Protein AF-A0A0R0F9U0-F1 (afdb_monomer_lite)

Secondary structure (DSSP, 8-state):
-PPPPPPPPP-PPP-PPPP----------------------------------PPPPP---HHHHHHHHHHTT-S-PPPPPPTT--HHHHHHHS-GGGGS--HHHHHHHHHHHHHHHHHHHHHHHH--TTTHHHHHHHHHHHHHHHHHHHHHHHTT-S-S-HHHHHHHHHHHHTTTT--HHHHHHHHHHHHHTTT-TTTSTTTT---S-S---HHHHHHHHHHHHHHGGGSS---

Sequence (235 aa):
MVQNPVLPRHIAAQYSPGIFSLNSNGLIQKGFRRQRNFVTRNKVTVIRAVAIPVQPAPVESAEYRKQLAEDYGFRQIGESLPDDVTLKDVINSLPKEVFEIDDVKAWKSVLISVTSCALGIFLISKAPWYLLPLVWAWTGTAITGFFVIGHDCAHKSFSSNKLVEDIVGTLAFMPLIYPYEPWRFKHDRHHAKTNMLKTTCIMHCTRHNGNIHVMDKILLFLYHGLFTRSKQTYT

pLDDT: mean 70.03, std 22.24, range [31.33, 95.88]

InterPro domains:
  IPR005804 Fatty acid desaturase domain [PF00487] (129-195)
  IPR012171 Fatty acid desaturase [PTHR32100] (80-207)

Structure (mmCIF, N/CA/C/O backbone):
data_AF-A0A0R0F9U0-F1
#
_entry.id   AF-A0A0R0F9U0-F1
#
loop_
_atom_site.group_PDB
_atom_site.id
_atom_site.type_symbol
_atom_site.label_atom_id
_atom_site.label_alt_id
_atom_site.label_comp_id
_atom_site.label_asym_id
_atom_site.label_entity_id
_atom_site.label_seq_id
_atom_site.pdbx_PDB_ins_code
_atom_site.Cartn_x
_atom_site.Cartn_y
_atom_site.Cartn_z
_atom_site.occupancy
_atom_site.B_iso_or_equiv
_atom_site.auth_seq_id
_atom_site.auth_comp_id
_atom_site.auth_asym_id
_atom_site.auth_atom_id
_atom_site.pdbx_PDB_model_num
ATOM 1 N N . MET A 1 1 ? 28.524 8.581 -43.913 1.00 40.25 1 MET A N 1
ATOM 2 C CA . MET A 1 1 ? 29.382 8.483 -42.713 1.00 40.25 1 MET A CA 1
ATOM 3 C C . MET A 1 1 ? 28.676 7.574 -41.726 1.00 40.25 1 MET A C 1
ATOM 5 O O . MET A 1 1 ? 27.609 7.929 -41.253 1.00 40.25 1 MET A O 1
ATOM 9 N N . VAL A 1 2 ? 29.210 6.370 -41.532 1.00 37.47 2 VAL A N 1
ATOM 10 C CA . VAL A 1 2 ? 28.652 5.307 -40.683 1.00 37.47 2 VAL A CA 1
ATOM 11 C C . VAL A 1 2 ? 29.460 5.300 -39.384 1.00 37.47 2 VAL A C 1
ATOM 13 O O . VAL A 1 2 ? 30.680 5.164 -39.441 1.00 37.47 2 VAL A O 1
ATOM 16 N N . GLN A 1 3 ? 28.813 5.496 -38.234 1.00 42.00 3 GLN A N 1
ATOM 17 C CA . GLN A 1 3 ? 29.437 5.363 -36.913 1.00 42.00 3 GLN A CA 1
ATOM 18 C C . GLN A 1 3 ? 29.043 4.012 -36.301 1.00 42.00 3 GLN A C 1
ATOM 20 O O . GLN A 1 3 ? 27.870 3.765 -36.041 1.00 42.00 3 GLN A O 1
ATOM 25 N N . ASN A 1 4 ? 30.037 3.150 -36.073 1.00 41.34 4 ASN A N 1
ATOM 26 C CA . ASN A 1 4 ? 29.903 1.910 -35.304 1.00 41.34 4 ASN A CA 1
ATOM 27 C C . ASN A 1 4 ? 30.017 2.205 -33.792 1.00 41.34 4 ASN A C 1
ATOM 29 O O . ASN A 1 4 ? 30.845 3.039 -33.413 1.00 41.34 4 ASN A O 1
ATOM 33 N N . PRO A 1 5 ? 29.257 1.525 -32.913 1.00 41.72 5 PRO A N 1
ATOM 34 C CA . PRO A 1 5 ? 29.321 1.753 -31.473 1.00 41.72 5 PRO A CA 1
ATOM 35 C C . PRO A 1 5 ? 30.496 1.026 -30.795 1.00 41.72 5 PRO A C 1
ATOM 37 O O . PRO A 1 5 ? 30.898 -0.074 -31.172 1.00 41.72 5 PRO A O 1
ATOM 40 N N . VAL A 1 6 ? 31.026 1.680 -29.759 1.00 48.22 6 VAL A N 1
ATOM 41 C CA . VAL A 1 6 ? 32.170 1.286 -28.924 1.00 48.22 6 VAL A CA 1
ATOM 42 C C . VAL A 1 6 ? 31.746 0.285 -27.836 1.00 48.22 6 VAL A C 1
ATOM 44 O O . VAL A 1 6 ? 30.756 0.485 -27.138 1.00 48.22 6 VAL A O 1
ATOM 47 N N . LEU A 1 7 ? 32.535 -0.780 -27.676 1.00 36.06 7 LEU A N 1
ATOM 48 C CA . LEU A 1 7 ? 32.414 -1.846 -26.672 1.00 36.06 7 LEU A CA 1
ATOM 49 C C . LEU A 1 7 ? 32.749 -1.342 -25.242 1.00 36.06 7 LEU A C 1
ATOM 51 O O . LEU A 1 7 ? 33.812 -0.737 -25.074 1.00 36.06 7 LEU A O 1
ATOM 55 N N . PRO A 1 8 ? 31.964 -1.635 -24.183 1.00 40.94 8 PRO A N 1
ATOM 56 C CA . PRO A 1 8 ? 32.369 -1.336 -22.808 1.00 40.94 8 PRO A CA 1
ATOM 57 C C . PRO A 1 8 ? 33.152 -2.491 -22.161 1.00 40.94 8 PRO A C 1
ATOM 59 O O . PRO A 1 8 ? 32.770 -3.659 -22.231 1.00 40.94 8 PRO A O 1
ATOM 62 N N . ARG A 1 9 ? 34.249 -2.129 -21.486 1.00 35.06 9 ARG A N 1
ATOM 63 C CA . ARG A 1 9 ? 35.113 -2.992 -20.665 1.00 35.06 9 ARG A CA 1
ATOM 64 C C . ARG A 1 9 ? 34.381 -3.541 -19.431 1.00 35.06 9 ARG A C 1
ATOM 66 O O . ARG A 1 9 ? 33.693 -2.810 -18.727 1.00 35.06 9 ARG A O 1
ATOM 73 N N . HIS A 1 10 ? 34.627 -4.816 -19.139 1.00 34.19 10 HIS A N 1
ATOM 74 C CA . HIS A 1 10 ? 34.210 -5.533 -17.932 1.00 34.19 10 HIS A CA 1
ATOM 75 C C . HIS A 1 10 ? 34.876 -4.939 -16.671 1.00 34.19 10 HIS A C 1
ATOM 77 O O . HIS A 1 10 ? 36.103 -4.894 -16.591 1.00 34.19 10 HIS A O 1
ATOM 83 N N . ILE A 1 11 ? 34.085 -4.547 -15.667 1.00 39.00 11 ILE A N 1
ATOM 84 C CA . ILE A 1 11 ? 34.544 -4.285 -14.292 1.00 39.00 11 ILE A CA 1
ATOM 85 C C . ILE A 1 11 ? 33.900 -5.343 -13.393 1.00 39.00 11 ILE A C 1
ATOM 87 O O . ILE A 1 11 ? 32.679 -5.468 -13.340 1.00 39.00 11 ILE A O 1
ATOM 91 N N . ALA A 1 12 ? 34.731 -6.141 -12.723 1.00 32.97 12 ALA A N 1
ATOM 92 C CA . ALA A 1 12 ? 34.301 -7.163 -11.779 1.00 32.97 12 ALA A CA 1
ATOM 93 C C . ALA A 1 12 ? 33.910 -6.521 -10.438 1.00 32.97 12 ALA A C 1
ATOM 95 O O . ALA A 1 12 ? 34.736 -5.875 -9.798 1.00 32.97 12 ALA A O 1
ATOM 96 N N . ALA A 1 13 ? 32.672 -6.740 -9.994 1.00 38.19 13 ALA A N 1
ATOM 97 C CA . ALA A 1 13 ? 32.251 -6.485 -8.621 1.00 38.19 13 ALA A CA 1
ATOM 98 C C . ALA A 1 13 ? 32.238 -7.814 -7.851 1.00 38.19 13 ALA A C 1
ATOM 100 O O . ALA A 1 13 ? 31.522 -8.751 -8.206 1.00 38.19 13 ALA A O 1
ATOM 101 N N . GLN A 1 14 ? 33.063 -7.896 -6.809 1.00 31.33 14 GLN A N 1
ATOM 102 C CA . GLN A 1 14 ? 33.077 -8.988 -5.841 1.00 31.33 14 GLN A CA 1
ATOM 103 C C . GLN A 1 14 ? 31.777 -8.965 -5.021 1.00 31.33 14 GLN A C 1
ATOM 105 O O . GLN A 1 14 ? 31.466 -7.957 -4.392 1.00 31.33 14 GLN A O 1
ATOM 110 N N . TYR A 1 15 ? 31.043 -10.079 -4.979 1.00 35.69 15 TYR A N 1
ATOM 111 C CA . TYR A 1 15 ? 29.991 -10.310 -3.986 1.00 35.69 15 TYR A CA 1
ATOM 112 C C . TYR A 1 15 ? 30.089 -11.748 -3.465 1.00 35.69 15 TYR A C 1
ATOM 114 O O . TYR A 1 15 ? 30.068 -12.709 -4.232 1.00 35.69 15 TYR A O 1
ATOM 122 N N . SER A 1 16 ? 30.251 -11.872 -2.150 1.00 32.69 16 SER A N 1
ATOM 123 C CA . SER A 1 16 ? 30.405 -13.126 -1.407 1.00 32.69 16 SER A CA 1
ATOM 124 C C . SER A 1 16 ? 29.023 -13.690 -1.038 1.00 32.69 16 SER A C 1
ATOM 126 O O . SER A 1 16 ? 28.260 -12.968 -0.393 1.00 32.69 16 SER A O 1
ATOM 128 N N . PRO A 1 17 ? 28.647 -14.931 -1.408 1.00 43.47 17 PRO A N 1
ATOM 129 C CA . PRO A 1 17 ? 27.394 -15.529 -0.960 1.00 43.47 17 PRO A CA 1
ATOM 130 C C . PRO A 1 17 ? 27.613 -16.400 0.287 1.00 43.47 17 PRO A C 1
ATOM 132 O O . PRO A 1 17 ? 28.428 -17.322 0.297 1.00 43.47 17 PRO A O 1
ATOM 135 N N . GLY A 1 18 ? 26.858 -16.098 1.347 1.00 40.44 18 GLY A N 1
ATOM 136 C CA . GLY A 1 18 ? 26.820 -16.858 2.596 1.00 40.44 18 GLY A CA 1
ATOM 137 C C . GLY A 1 18 ? 26.295 -18.288 2.418 1.00 40.44 18 GLY A C 1
ATOM 138 O O . GLY A 1 18 ? 25.394 -18.557 1.626 1.00 40.44 18 GLY A O 1
ATOM 139 N N . ILE A 1 19 ? 26.883 -19.208 3.180 1.00 38.91 19 ILE A N 1
ATOM 140 C CA . ILE A 1 19 ? 26.623 -20.650 3.159 1.00 38.91 19 ILE A CA 1
ATOM 141 C C . ILE A 1 19 ? 25.413 -20.971 4.052 1.00 38.91 19 ILE A C 1
ATOM 143 O O . ILE A 1 19 ? 25.435 -20.669 5.243 1.00 38.91 19 ILE A O 1
ATOM 147 N N . PHE A 1 20 ? 24.395 -21.643 3.506 1.00 36.81 20 PHE A N 1
ATOM 148 C CA . PHE A 1 20 ? 23.337 -22.319 4.270 1.00 36.81 20 PHE A CA 1
ATOM 149 C C . PHE A 1 20 ? 23.353 -23.814 3.917 1.00 36.81 20 PHE A C 1
ATOM 151 O O . PHE A 1 20 ? 23.220 -24.176 2.750 1.00 36.81 20 PHE A O 1
ATOM 158 N N . SER A 1 21 ? 23.521 -24.686 4.915 1.00 38.06 21 SER A N 1
ATOM 159 C CA . SER A 1 21 ? 23.462 -26.148 4.766 1.00 38.06 21 SER A CA 1
ATOM 160 C C . SER A 1 21 ? 22.223 -26.693 5.473 1.00 38.06 21 SER A C 1
ATOM 162 O O . SER A 1 21 ? 22.051 -26.438 6.666 1.00 38.06 21 SER A O 1
ATOM 164 N N . LEU A 1 22 ? 21.393 -27.471 4.776 1.00 35.91 22 LEU A N 1
ATOM 165 C CA . LEU A 1 22 ? 20.229 -28.148 5.353 1.00 35.91 22 LEU A CA 1
ATOM 166 C C . LEU A 1 22 ? 20.399 -29.661 5.161 1.00 35.91 22 LEU A C 1
ATOM 168 O O . LEU A 1 22 ? 20.478 -30.146 4.035 1.00 35.91 22 LEU A O 1
ATOM 172 N N . ASN A 1 23 ? 20.539 -30.383 6.275 1.00 38.06 23 ASN A N 1
ATOM 173 C CA . ASN A 1 23 ? 20.719 -31.832 6.314 1.00 38.06 23 ASN A CA 1
ATOM 174 C C . ASN A 1 23 ? 19.355 -32.527 6.170 1.00 38.06 23 ASN A C 1
ATOM 176 O O . ASN A 1 23 ? 18.440 -32.282 6.956 1.00 38.06 23 ASN A O 1
ATOM 180 N N . SER A 1 24 ? 19.236 -33.388 5.161 1.00 37.09 24 SER A N 1
ATOM 181 C CA . SER A 1 24 ? 18.088 -34.257 4.926 1.00 37.09 24 SER A CA 1
ATOM 182 C C . SER A 1 24 ? 18.215 -35.488 5.812 1.00 37.09 24 SER A C 1
ATOM 184 O O . SER A 1 24 ? 18.794 -36.475 5.384 1.00 37.09 24 SER A O 1
ATOM 186 N N . ASN A 1 25 ? 17.694 -35.418 7.034 1.00 38.69 25 ASN A N 1
ATOM 187 C CA . ASN A 1 25 ? 17.223 -36.578 7.789 1.00 38.69 25 ASN A CA 1
ATOM 188 C C . ASN A 1 25 ? 16.238 -36.068 8.838 1.00 38.69 25 ASN A C 1
ATOM 190 O O . ASN A 1 25 ? 16.618 -35.484 9.853 1.00 38.69 25 ASN A O 1
ATOM 194 N N . GLY A 1 26 ? 14.951 -36.225 8.534 1.00 34.81 26 GLY A N 1
ATOM 195 C CA . GLY A 1 26 ? 13.874 -35.904 9.452 1.00 34.81 26 GLY A CA 1
ATOM 196 C C . GLY A 1 26 ? 13.956 -36.796 10.680 1.00 34.81 26 GLY A C 1
ATOM 197 O O . GLY A 1 26 ? 13.837 -38.005 10.555 1.00 34.81 26 GLY A O 1
ATOM 198 N N . LEU A 1 27 ? 14.158 -36.184 11.843 1.00 34.94 27 LEU A N 1
ATOM 199 C CA . LEU A 1 27 ? 13.656 -36.632 13.138 1.00 34.94 27 LEU A CA 1
ATOM 200 C C . LEU A 1 27 ? 13.836 -35.471 14.123 1.00 34.94 27 LEU A C 1
ATOM 202 O O . LEU A 1 27 ? 14.943 -35.022 14.411 1.00 34.94 27 LEU A O 1
ATOM 206 N N . ILE A 1 28 ? 12.710 -34.950 14.603 1.00 33.00 28 ILE A N 1
ATOM 207 C CA . ILE A 1 28 ? 12.653 -33.964 15.679 1.00 33.00 28 ILE A CA 1
ATOM 208 C C . ILE A 1 28 ? 13.111 -34.669 16.958 1.00 33.00 28 ILE A C 1
ATOM 210 O O . ILE A 1 28 ? 12.410 -35.549 17.453 1.00 33.00 28 ILE A O 1
ATOM 214 N N . GLN A 1 29 ? 14.248 -34.260 17.526 1.00 37.19 29 GLN A N 1
ATOM 215 C CA . GLN A 1 29 ? 14.577 -34.592 18.910 1.00 37.19 29 GLN A CA 1
ATOM 216 C C . GLN A 1 29 ? 14.974 -33.338 19.697 1.00 37.19 29 GLN A C 1
ATOM 218 O O . GLN A 1 29 ? 15.892 -32.591 19.368 1.00 37.19 29 GLN A O 1
ATOM 223 N N . LYS A 1 30 ? 14.174 -33.111 20.734 1.00 33.47 30 LYS A N 1
ATOM 224 C CA . LYS A 1 30 ? 14.170 -32.026 21.711 1.00 33.47 30 LYS A CA 1
ATOM 225 C C . LYS A 1 30 ? 15.324 -32.250 22.698 1.00 33.47 30 LYS A C 1
ATOM 227 O O . LYS A 1 30 ? 15.333 -33.273 23.371 1.00 33.47 30 LYS A O 1
ATOM 232 N N . GLY A 1 31 ? 16.274 -31.320 22.821 1.00 36.28 31 GLY A N 1
ATOM 233 C CA . GLY A 1 31 ? 17.327 -31.449 23.837 1.00 36.28 31 GLY A CA 1
ATOM 234 C C . GLY A 1 31 ? 18.468 -30.442 23.723 1.00 36.28 31 GLY A C 1
ATOM 235 O O . GLY A 1 31 ? 19.420 -30.637 22.979 1.00 36.28 31 GLY A O 1
ATOM 236 N N . PHE A 1 32 ? 18.383 -29.370 24.506 1.00 33.53 32 PHE A N 1
ATOM 237 C CA . PHE A 1 32 ? 19.456 -28.407 24.753 1.00 33.53 32 PHE A CA 1
ATOM 238 C C . PHE A 1 32 ? 20.652 -29.092 25.444 1.00 33.53 32 PHE A C 1
ATOM 240 O O . PHE A 1 32 ? 20.521 -29.513 26.591 1.00 33.53 32 PHE A O 1
ATOM 247 N N . ARG A 1 33 ? 21.837 -29.127 24.818 1.00 37.19 33 ARG A N 1
ATOM 248 C CA . ARG A 1 33 ? 23.126 -29.003 25.533 1.00 37.19 33 ARG A CA 1
ATOM 249 C C . ARG A 1 33 ? 24.285 -28.722 24.575 1.00 37.19 33 ARG A C 1
ATOM 251 O O . ARG A 1 33 ? 24.585 -29.497 23.676 1.00 37.19 33 ARG A O 1
ATOM 258 N N . ARG A 1 34 ? 24.952 -27.591 24.817 1.00 32.03 34 ARG A N 1
ATOM 259 C CA . ARG A 1 34 ? 26.238 -27.191 24.230 1.00 32.03 34 ARG A CA 1
ATOM 260 C C . ARG A 1 34 ? 27.294 -28.271 24.486 1.00 32.03 34 ARG A C 1
ATOM 262 O O . ARG A 1 34 ? 27.695 -28.458 25.630 1.00 32.03 34 ARG A O 1
ATOM 269 N N . GLN A 1 35 ? 27.836 -28.859 23.426 1.00 41.09 35 GLN A N 1
ATOM 270 C CA . GLN A 1 35 ? 29.192 -29.402 23.430 1.00 41.09 35 GLN A CA 1
ATOM 271 C C . GLN A 1 35 ? 29.910 -28.955 22.156 1.00 41.09 35 GLN A C 1
ATOM 273 O O . GLN A 1 35 ? 29.489 -29.250 21.042 1.00 41.09 35 GLN A O 1
ATOM 278 N N . ARG A 1 36 ? 30.989 -28.189 22.351 1.00 35.03 36 ARG A N 1
ATOM 279 C CA . ARG A 1 36 ? 32.012 -27.929 21.337 1.00 35.03 36 ARG A CA 1
ATOM 280 C C . ARG A 1 36 ? 32.678 -29.263 21.031 1.00 35.03 36 ARG A C 1
ATOM 282 O O . ARG A 1 36 ? 33.315 -29.791 21.930 1.00 35.03 36 ARG A O 1
ATOM 289 N N . ASN A 1 37 ? 32.564 -29.765 19.809 1.00 38.69 37 ASN A N 1
ATOM 290 C CA . ASN A 1 37 ? 33.441 -30.813 19.303 1.00 38.69 37 ASN A CA 1
ATOM 291 C C . ASN A 1 37 ? 33.707 -30.587 17.813 1.00 38.69 37 ASN A C 1
ATOM 293 O O . ASN A 1 37 ? 32.842 -30.140 17.062 1.00 38.69 37 ASN A O 1
ATOM 297 N N . PHE A 1 38 ? 34.961 -30.832 17.456 1.00 38.69 38 PHE A N 1
ATOM 298 C CA . PHE A 1 38 ? 35.599 -30.633 16.164 1.00 38.69 38 PHE A CA 1
ATOM 299 C C . PHE A 1 38 ? 34.761 -31.168 14.994 1.00 38.69 38 PHE A C 1
ATOM 301 O O . PHE A 1 38 ? 34.394 -32.339 14.969 1.00 38.69 38 PHE A O 1
ATOM 308 N N . VAL A 1 39 ? 34.504 -30.317 13.996 1.00 42.38 39 VAL A N 1
ATOM 309 C CA . VAL A 1 39 ? 33.888 -30.732 12.731 1.00 42.38 39 VAL A CA 1
ATOM 310 C C . VAL A 1 39 ? 34.984 -31.276 11.823 1.00 42.38 39 VAL A C 1
ATOM 312 O O . VAL A 1 39 ? 35.818 -30.535 11.301 1.00 42.38 39 VAL A O 1
ATOM 315 N N . THR A 1 40 ? 34.978 -32.591 11.639 1.00 49.06 40 THR A N 1
ATOM 316 C CA . THR A 1 40 ? 35.697 -33.268 10.565 1.00 49.06 40 THR A CA 1
ATOM 317 C C . THR A 1 40 ? 35.183 -32.775 9.210 1.00 49.06 40 THR A C 1
ATOM 319 O O . THR A 1 40 ? 33.984 -32.641 8.963 1.00 49.06 40 THR A O 1
ATOM 322 N N . ARG A 1 41 ? 36.129 -32.447 8.328 1.00 45.28 41 ARG A N 1
ATOM 323 C CA . ARG A 1 41 ? 35.920 -31.858 7.002 1.00 45.28 41 ARG A CA 1
ATOM 324 C C . ARG A 1 41 ? 35.280 -32.891 6.065 1.00 45.28 41 ARG A C 1
ATOM 326 O O . ARG A 1 41 ? 35.982 -33.579 5.329 1.00 45.28 41 ARG A O 1
ATOM 333 N N . ASN A 1 42 ? 33.956 -33.023 6.104 1.00 49.66 42 ASN A N 1
ATOM 334 C CA . ASN A 1 42 ? 33.227 -33.855 5.147 1.00 49.66 42 ASN A CA 1
ATOM 335 C C . ASN A 1 42 ? 33.348 -33.262 3.735 1.00 49.66 42 ASN A C 1
ATOM 337 O O . ASN A 1 42 ? 33.182 -32.058 3.532 1.00 49.66 42 ASN A O 1
ATOM 341 N N . LYS A 1 43 ? 33.674 -34.124 2.765 1.00 48.31 43 LYS A N 1
ATOM 342 C CA . LYS A 1 43 ? 33.787 -33.795 1.338 1.00 48.31 43 LYS A CA 1
ATOM 343 C C . LYS A 1 43 ? 32.495 -33.124 0.858 1.00 48.31 43 LYS A C 1
ATOM 345 O O . LYS A 1 43 ? 31.441 -33.750 0.841 1.00 48.31 43 LYS A O 1
ATOM 350 N N . VAL A 1 44 ? 32.590 -31.859 0.454 1.00 51.97 44 VAL A N 1
ATOM 351 C CA . VAL A 1 44 ? 31.500 -31.141 -0.214 1.00 51.97 44 VAL A CA 1
ATOM 352 C C . VAL A 1 44 ? 31.482 -31.581 -1.674 1.00 51.97 44 VAL A C 1
ATOM 354 O O . VAL A 1 44 ? 32.379 -31.237 -2.442 1.00 51.97 44 VAL A O 1
ATOM 357 N N . THR A 1 45 ? 30.470 -32.355 -2.060 1.00 58.97 45 THR A N 1
ATOM 358 C CA . THR A 1 45 ? 30.185 -32.639 -3.469 1.00 58.97 45 THR A CA 1
ATOM 359 C C . THR A 1 45 ? 29.576 -31.387 -4.094 1.00 58.97 45 THR A C 1
ATOM 361 O O . THR A 1 45 ? 28.455 -31.000 -3.769 1.00 58.97 45 THR A O 1
ATOM 364 N N . VAL A 1 46 ? 30.321 -30.729 -4.980 1.00 59.12 46 VAL A N 1
ATOM 365 C CA . VAL A 1 46 ? 29.823 -29.598 -5.771 1.00 59.12 46 VAL A CA 1
ATOM 366 C C . VAL A 1 46 ? 28.890 -30.147 -6.849 1.00 59.12 46 VAL A C 1
ATOM 368 O O . VAL A 1 46 ? 29.347 -30.699 -7.848 1.00 59.12 46 VAL A O 1
ATOM 371 N N . ILE A 1 47 ? 27.577 -29.997 -6.664 1.00 57.00 47 ILE A N 1
ATOM 372 C CA . ILE A 1 47 ? 26.616 -30.202 -7.751 1.00 57.00 47 ILE A CA 1
ATOM 373 C C . ILE A 1 47 ? 26.750 -28.993 -8.679 1.00 57.00 47 ILE A C 1
ATOM 375 O O . ILE A 1 47 ? 26.286 -27.898 -8.363 1.00 57.00 47 ILE A O 1
ATOM 379 N N . ARG A 1 48 ? 27.424 -29.173 -9.821 1.00 54.97 48 ARG A N 1
ATOM 380 C CA . ARG A 1 48 ? 27.383 -28.193 -10.913 1.00 54.97 48 ARG A CA 1
ATOM 381 C C . ARG A 1 48 ? 25.930 -28.064 -11.362 1.00 54.97 48 ARG A C 1
ATOM 383 O O . ARG A 1 48 ? 25.368 -29.014 -11.899 1.00 54.97 48 ARG A O 1
ATOM 390 N N . ALA A 1 49 ? 25.333 -26.892 -11.159 1.00 61.94 49 ALA A N 1
ATOM 391 C CA . ALA A 1 49 ? 24.094 -26.537 -11.829 1.00 61.94 49 ALA A CA 1
ATOM 392 C C . ALA A 1 49 ? 24.372 -26.520 -13.339 1.00 61.94 49 ALA A C 1
ATOM 394 O O . ALA A 1 49 ? 25.036 -25.621 -13.852 1.00 61.94 49 ALA A O 1
ATOM 395 N N . VAL A 1 50 ? 23.928 -27.559 -14.042 1.00 54.22 50 VAL A N 1
ATOM 396 C CA . VAL A 1 50 ? 23.912 -27.571 -15.503 1.00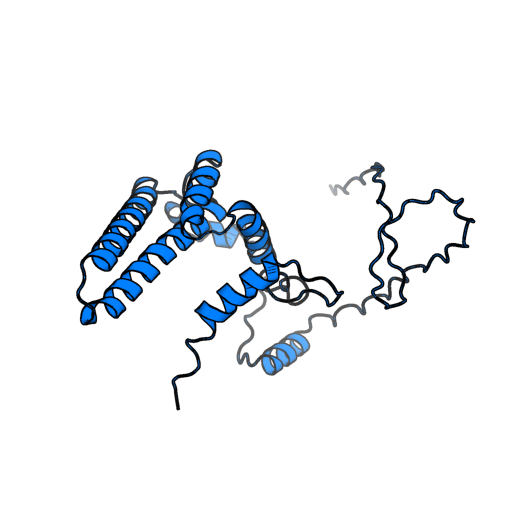 54.22 50 VAL A CA 1
ATOM 397 C C . VAL A 1 50 ? 22.753 -26.674 -15.917 1.00 54.22 50 VAL A C 1
ATOM 399 O O . VAL A 1 50 ? 21.594 -26.986 -15.646 1.00 54.22 50 VAL A O 1
ATOM 402 N N . ALA A 1 51 ? 23.065 -25.535 -16.534 1.00 63.50 51 ALA A N 1
ATOM 403 C CA . ALA A 1 51 ? 22.067 -24.754 -17.244 1.00 63.50 51 ALA A CA 1
ATOM 404 C C . ALA A 1 51 ? 21.574 -25.615 -18.413 1.00 63.50 51 ALA A C 1
ATOM 406 O O . ALA A 1 51 ? 22.263 -25.756 -19.420 1.00 63.50 51 ALA A O 1
ATOM 407 N N . ILE A 1 52 ? 20.415 -26.254 -18.247 1.00 61.09 52 ILE A N 1
ATOM 408 C CA . ILE A 1 52 ? 19.721 -26.887 -19.364 1.00 61.09 52 ILE A CA 1
ATOM 409 C C . ILE A 1 52 ? 19.396 -25.744 -20.330 1.00 61.09 52 ILE A C 1
ATOM 411 O O . ILE A 1 52 ? 18.748 -24.785 -19.891 1.00 61.09 52 ILE A O 1
ATOM 415 N N . PRO A 1 53 ? 19.856 -25.783 -21.594 1.00 58.56 53 PRO A N 1
ATOM 416 C CA . PRO A 1 53 ? 19.460 -24.782 -22.567 1.00 58.56 53 PRO A CA 1
ATOM 417 C C . PRO A 1 53 ? 17.933 -24.777 -22.615 1.00 58.56 53 PRO A C 1
ATOM 419 O O . PRO A 1 53 ? 17.299 -25.781 -22.938 1.00 58.56 53 PRO A O 1
ATOM 422 N N . VAL A 1 54 ? 17.337 -23.658 -22.200 1.00 55.53 54 VAL A N 1
ATOM 423 C CA . VAL A 1 54 ? 15.911 -23.414 -22.393 1.00 55.53 54 VAL A CA 1
ATOM 424 C C . VAL A 1 54 ? 15.706 -23.504 -23.893 1.00 55.53 54 VAL A C 1
ATOM 426 O O . VAL A 1 54 ? 16.330 -22.735 -24.625 1.00 55.53 54 VAL A O 1
ATOM 429 N N . GLN A 1 55 ? 14.899 -24.472 -24.342 1.00 47.44 55 GLN A N 1
ATOM 430 C CA . GLN A 1 55 ? 14.502 -24.535 -25.744 1.00 47.44 55 GLN A CA 1
ATOM 431 C C . GLN A 1 55 ? 14.072 -23.122 -26.147 1.00 47.44 55 GLN A C 1
ATOM 433 O O . GLN A 1 55 ? 13.286 -22.522 -25.395 1.00 47.44 55 GLN A O 1
ATOM 438 N N . PRO A 1 56 ? 14.628 -22.553 -27.236 1.00 52.94 56 PRO A N 1
ATOM 439 C CA . PRO A 1 56 ? 14.187 -21.249 -27.699 1.00 52.94 56 PRO A CA 1
ATOM 440 C C . PRO A 1 56 ? 12.667 -21.319 -27.766 1.00 52.94 56 PRO A C 1
ATOM 442 O O . PRO A 1 56 ? 12.122 -22.303 -28.273 1.00 52.94 56 PRO A O 1
ATOM 445 N N . ALA A 1 57 ? 11.992 -20.353 -27.130 1.00 56.25 57 ALA A N 1
ATOM 446 C CA . ALA A 1 57 ? 10.541 -20.281 -27.220 1.00 56.25 57 ALA A CA 1
ATOM 447 C C . ALA A 1 57 ? 10.193 -20.433 -28.705 1.00 56.25 57 ALA A C 1
ATOM 449 O O . ALA A 1 57 ? 10.909 -19.820 -29.508 1.00 56.25 57 ALA A O 1
ATOM 450 N N . PRO A 1 58 ? 9.220 -21.294 -29.072 1.00 54.56 58 PRO A N 1
ATOM 451 C CA . PRO A 1 58 ? 8.848 -21.452 -30.470 1.00 54.56 58 PRO A CA 1
ATOM 452 C C . PRO A 1 58 ? 8.700 -20.042 -31.018 1.00 54.56 58 PRO A C 1
ATOM 454 O O . PRO A 1 58 ? 8.003 -19.235 -30.396 1.00 54.56 58 PRO A O 1
ATOM 457 N N . VAL A 1 59 ? 9.493 -19.728 -32.056 1.00 57.09 59 VAL A N 1
ATOM 458 C CA . VAL A 1 59 ? 9.474 -18.432 -32.748 1.00 57.09 59 VAL A CA 1
ATOM 459 C C . VAL A 1 59 ? 8.018 -18.026 -32.789 1.00 57.09 59 VAL A C 1
ATOM 461 O O . VAL A 1 59 ? 7.236 -18.863 -33.231 1.00 57.09 59 VAL A O 1
ATOM 464 N N . GLU A 1 60 ? 7.673 -16.866 -32.214 1.00 62.97 60 GLU A N 1
ATOM 465 C CA . GLU A 1 60 ? 6.303 -16.417 -31.916 1.00 62.97 60 GLU A CA 1
ATOM 466 C C . GLU A 1 60 ? 5.455 -16.301 -33.194 1.00 62.97 60 GLU A C 1
ATOM 468 O O . GLU A 1 60 ? 5.028 -15.222 -33.610 1.00 62.97 60 GLU A O 1
ATOM 473 N N . SER A 1 61 ? 5.223 -17.427 -33.861 1.00 71.00 61 SER A N 1
ATOM 474 C CA . SER A 1 61 ? 4.488 -17.516 -35.096 1.00 71.00 61 SER A CA 1
ATOM 475 C C . SER A 1 61 ? 3.057 -17.136 -34.771 1.00 71.00 61 SER A C 1
ATOM 477 O O . SER A 1 61 ? 2.542 -17.389 -33.674 1.00 71.00 61 SER A O 1
ATOM 479 N N . ALA A 1 62 ? 2.409 -16.467 -35.718 1.00 75.62 62 ALA A N 1
ATOM 480 C CA . ALA A 1 62 ? 1.018 -16.078 -35.557 1.00 75.62 62 ALA A CA 1
ATOM 481 C C . ALA A 1 62 ? 0.134 -17.300 -35.232 1.00 75.62 62 ALA A C 1
ATOM 483 O O . ALA A 1 62 ? -0.802 -17.179 -34.444 1.00 75.62 62 ALA A O 1
ATOM 484 N N . GLU A 1 63 ? 0.478 -18.487 -35.749 1.00 80.50 63 GLU A N 1
ATOM 485 C CA . GLU A 1 63 ? -0.223 -19.740 -35.450 1.00 80.50 63 GLU A CA 1
ATOM 486 C C . GLU A 1 63 ? -0.022 -20.199 -34.004 1.00 80.50 63 GLU A C 1
ATOM 488 O O . GLU A 1 63 ? -1.002 -20.558 -33.355 1.00 80.50 63 GLU A O 1
ATOM 493 N N . TYR A 1 64 ? 1.205 -20.142 -33.469 1.00 79.12 64 TYR A N 1
ATOM 494 C CA . TYR A 1 64 ? 1.461 -20.483 -32.066 1.00 79.12 64 TYR A CA 1
ATOM 495 C C . TYR A 1 64 ? 0.713 -19.534 -31.127 1.00 79.12 64 TYR A C 1
ATOM 497 O O . TYR A 1 64 ? 0.079 -19.975 -30.170 1.00 79.12 64 TYR A O 1
ATOM 505 N N . ARG A 1 65 ? 0.711 -18.227 -31.433 1.00 73.69 65 ARG A N 1
ATOM 506 C CA . ARG A 1 65 ? -0.084 -17.246 -30.679 1.00 73.69 65 ARG A CA 1
ATOM 507 C C . ARG A 1 65 ? -1.580 -17.556 -30.750 1.00 73.69 65 ARG A C 1
ATOM 509 O O . ARG A 1 65 ? -2.269 -17.365 -29.753 1.00 73.69 65 ARG A O 1
ATOM 516 N N . LYS A 1 66 ? -2.072 -18.054 -31.890 1.00 77.94 66 LYS A N 1
ATOM 517 C CA . LYS A 1 66 ? -3.480 -18.428 -32.084 1.00 77.94 66 LYS A CA 1
ATOM 518 C C . LYS A 1 66 ? -3.880 -19.673 -31.317 1.00 77.94 66 LYS A C 1
ATOM 520 O O . LYS A 1 66 ? -4.883 -19.624 -30.616 1.00 77.94 66 LYS A O 1
ATOM 525 N N . GLN A 1 67 ? -3.068 -20.721 -31.367 1.00 83.62 67 GLN A N 1
ATOM 526 C CA . GLN A 1 67 ? -3.274 -21.910 -30.540 1.00 83.62 67 GLN A CA 1
ATOM 527 C C . GLN A 1 67 ? -3.267 -21.548 -29.055 1.00 83.62 67 GLN A C 1
ATOM 529 O O . GLN A 1 67 ? -4.175 -21.922 -28.325 1.00 83.62 67 GLN A O 1
ATOM 534 N N . LEU A 1 68 ? -2.302 -20.732 -28.624 1.00 78.69 68 LEU A N 1
ATOM 535 C CA . LEU A 1 68 ? -2.224 -20.283 -27.239 1.00 78.69 68 LEU A CA 1
ATOM 536 C C . LEU A 1 68 ? -3.457 -19.454 -26.834 1.00 78.69 68 LEU A C 1
ATOM 538 O O . LEU A 1 68 ? -3.983 -19.616 -25.737 1.00 78.69 68 LEU A O 1
ATOM 542 N N . ALA A 1 69 ? -3.929 -18.566 -27.711 1.00 76.56 69 ALA A N 1
ATOM 543 C CA . ALA A 1 69 ? -5.134 -17.778 -27.479 1.00 76.56 69 ALA A CA 1
ATOM 544 C C . ALA A 1 69 ? -6.384 -18.662 -27.362 1.00 76.56 69 ALA A C 1
ATOM 546 O O . ALA A 1 69 ? -7.165 -18.459 -26.434 1.00 76.56 69 ALA A O 1
ATOM 547 N N . GLU A 1 70 ? -6.540 -19.657 -28.239 1.00 81.44 70 GLU A N 1
ATOM 548 C CA . GLU A 1 70 ? -7.639 -20.629 -28.200 1.00 81.44 70 GLU A CA 1
ATOM 549 C C . GLU A 1 70 ? -7.592 -21.481 -26.923 1.00 81.44 70 GLU A C 1
ATOM 551 O O . GLU A 1 70 ? -8.609 -21.593 -26.235 1.00 81.44 70 GLU A O 1
ATOM 556 N N . ASP A 1 71 ? -6.410 -21.970 -26.537 1.00 83.75 71 ASP A N 1
ATOM 557 C CA . ASP A 1 71 ? -6.191 -22.732 -25.301 1.00 83.75 71 ASP A CA 1
ATOM 558 C C . ASP A 1 71 ? -6.538 -21.917 -24.042 1.00 83.75 71 ASP A C 1
ATOM 560 O O . ASP A 1 71 ? -7.071 -22.455 -23.070 1.00 83.75 71 ASP A O 1
ATOM 564 N N . TYR A 1 72 ? -6.281 -20.604 -24.049 1.00 78.12 72 TYR A N 1
ATOM 565 C CA . TYR A 1 72 ? -6.670 -19.697 -22.961 1.00 78.12 72 TYR A CA 1
ATOM 566 C C . TYR A 1 72 ? -8.107 -19.147 -23.083 1.00 78.12 72 TYR A C 1
ATOM 568 O O . TYR A 1 72 ? -8.547 -18.401 -22.205 1.00 78.12 72 TYR A O 1
ATOM 576 N N . GLY A 1 73 ? -8.860 -19.509 -24.129 1.00 78.00 73 GLY A N 1
ATOM 577 C CA . GLY A 1 73 ? -10.258 -19.106 -24.327 1.00 78.00 73 GLY A CA 1
ATOM 578 C C . GLY A 1 73 ? -10.468 -17.714 -24.943 1.00 78.00 73 GLY A C 1
ATOM 579 O O . GLY A 1 73 ? -11.584 -17.183 -24.907 1.00 78.00 73 GLY A O 1
ATOM 580 N N . PHE A 1 74 ? -9.432 -17.107 -25.521 1.00 75.31 74 PHE A N 1
ATOM 581 C CA . PHE A 1 74 ? -9.534 -15.853 -26.267 1.00 75.31 74 PHE A CA 1
ATOM 582 C C . PHE A 1 74 ? -9.989 -16.119 -27.710 1.00 75.31 74 PHE A C 1
ATOM 584 O O . PHE A 1 74 ? -9.382 -16.901 -28.433 1.00 75.31 74 PHE A O 1
ATOM 591 N N . ARG A 1 75 ? -11.049 -15.432 -28.164 1.00 73.19 75 ARG A N 1
ATOM 592 C CA . ARG A 1 75 ? -11.572 -15.558 -29.545 1.00 73.19 75 ARG A CA 1
ATOM 593 C C . ARG A 1 75 ? -10.880 -14.643 -30.555 1.00 73.19 75 ARG A C 1
ATOM 595 O O . ARG A 1 75 ? -11.011 -14.845 -31.756 1.00 73.19 75 ARG A O 1
ATOM 602 N N . GLN A 1 76 ? -10.189 -13.617 -30.070 1.00 69.81 76 GLN A N 1
ATOM 603 C CA . GLN A 1 76 ? -9.518 -12.618 -30.888 1.00 69.81 76 GLN A CA 1
ATOM 604 C C . GLN A 1 76 ? -8.154 -12.327 -30.273 1.00 69.81 76 GLN A C 1
ATOM 606 O O . GLN A 1 76 ? -8.048 -12.034 -2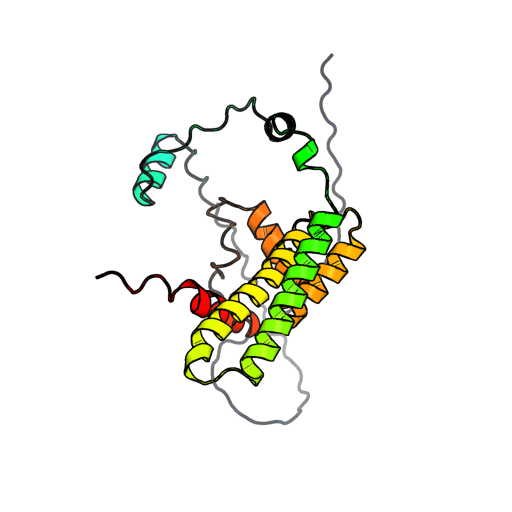9.082 1.00 69.81 76 GLN A O 1
ATOM 611 N N . ILE A 1 77 ? -7.117 -12.417 -31.096 1.00 67.06 77 ILE A N 1
ATOM 612 C CA . ILE A 1 77 ? -5.773 -11.959 -30.758 1.00 67.06 77 ILE A CA 1
ATOM 613 C C . ILE A 1 77 ? -5.690 -10.519 -31.240 1.00 67.06 77 ILE A C 1
ATOM 615 O O . ILE A 1 77 ? -5.998 -10.253 -32.401 1.00 67.06 77 ILE A O 1
ATOM 619 N N . GLY A 1 78 ? -5.310 -9.594 -30.358 1.00 67.50 78 GLY A N 1
ATOM 620 C CA . GLY A 1 78 ? -4.984 -8.237 -30.788 1.00 67.50 78 GLY A CA 1
ATOM 621 C C . GLY A 1 78 ? -3.852 -8.283 -31.811 1.00 67.50 78 GLY A C 1
ATOM 622 O O . GLY A 1 78 ? -2.896 -9.042 -31.634 1.00 67.50 78 GLY A O 1
ATOM 623 N N . GLU A 1 79 ? -3.968 -7.509 -32.888 1.00 70.19 79 GLU A N 1
ATOM 624 C CA . GLU A 1 79 ? -2.876 -7.357 -33.848 1.00 70.19 79 GLU A CA 1
ATOM 625 C C . GLU A 1 79 ? -1.601 -6.945 -33.101 1.00 70.19 79 GLU A C 1
ATOM 627 O O . GLU A 1 79 ? -1.650 -6.195 -32.120 1.00 70.19 79 GLU A O 1
ATOM 632 N N . SER A 1 80 ? -0.452 -7.490 -33.511 1.00 70.44 80 SER A N 1
ATOM 633 C CA . SER A 1 80 ? 0.826 -7.012 -32.980 1.00 70.44 80 SER A CA 1
ATOM 634 C C . SER A 1 80 ? 0.922 -5.518 -33.255 1.00 70.44 80 SER A C 1
ATOM 636 O O . SER A 1 80 ? 0.647 -5.107 -34.382 1.00 70.44 80 SER A O 1
ATOM 638 N N . LEU A 1 81 ? 1.299 -4.729 -32.240 1.00 72.31 81 LEU A N 1
ATOM 639 C CA . LEU A 1 81 ? 1.562 -3.310 -32.453 1.00 72.31 81 LEU A CA 1
ATOM 640 C C . LEU A 1 81 ? 2.545 -3.175 -33.627 1.00 72.31 81 LEU A C 1
ATOM 642 O O . LEU A 1 81 ? 3.553 -3.885 -33.628 1.00 72.31 81 LEU A O 1
ATOM 646 N N . PRO A 1 82 ? 2.252 -2.309 -34.608 1.00 78.44 82 PRO A N 1
ATOM 647 C CA . PRO A 1 82 ? 3.205 -1.972 -35.652 1.00 78.44 82 PRO A CA 1
ATOM 648 C C . PRO A 1 82 ? 4.537 -1.529 -35.027 1.00 78.44 82 PRO A C 1
ATOM 650 O O . PRO A 1 82 ? 4.536 -0.775 -34.051 1.00 78.44 82 PRO A O 1
ATOM 653 N N . ASP A 1 83 ? 5.669 -2.008 -35.555 1.00 78.06 83 ASP A N 1
ATOM 654 C CA . ASP A 1 83 ? 7.004 -1.736 -34.988 1.00 78.06 83 ASP A CA 1
ATOM 655 C C . ASP A 1 83 ? 7.374 -0.235 -35.004 1.00 78.06 83 ASP A C 1
ATOM 657 O O . ASP A 1 83 ? 8.325 0.183 -34.339 1.00 78.06 83 ASP A O 1
ATOM 661 N N . ASP A 1 84 ? 6.635 0.586 -35.756 1.00 82.56 84 ASP A N 1
ATOM 662 C CA . ASP A 1 84 ? 6.761 2.043 -35.815 1.00 82.56 84 ASP A CA 1
ATOM 663 C C . ASP A 1 84 ? 6.063 2.774 -34.656 1.00 82.56 84 ASP A C 1
ATOM 665 O O . ASP A 1 84 ? 6.388 3.934 -34.402 1.00 82.56 84 ASP A O 1
ATOM 669 N N . VAL A 1 85 ? 5.157 2.122 -33.917 1.00 79.31 85 VAL A N 1
ATOM 670 C CA . VAL A 1 85 ? 4.448 2.744 -32.789 1.00 79.31 85 VAL A CA 1
ATOM 671 C C . VAL A 1 85 ? 5.243 2.563 -31.501 1.00 79.31 85 VAL A C 1
ATOM 673 O O . VAL A 1 85 ? 5.307 1.478 -30.917 1.00 79.31 85 VAL A O 1
ATOM 676 N N . THR A 1 86 ? 5.809 3.655 -30.993 1.00 85.12 86 THR A N 1
ATOM 677 C CA . THR A 1 86 ? 6.496 3.647 -29.700 1.00 85.12 86 THR A CA 1
ATOM 678 C C . THR A 1 86 ? 5.549 4.025 -28.560 1.00 85.12 86 THR A C 1
ATOM 680 O O . THR A 1 86 ? 4.563 4.739 -28.740 1.00 85.12 86 THR A O 1
ATOM 683 N N . LEU A 1 87 ? 5.883 3.629 -27.324 1.00 82.81 87 LEU A N 1
ATOM 684 C CA . LEU A 1 87 ? 5.150 4.068 -26.125 1.00 82.81 87 LEU A CA 1
ATOM 685 C C . LEU A 1 87 ? 5.056 5.604 -26.029 1.00 82.81 87 LEU A C 1
ATOM 687 O O . LEU A 1 87 ? 4.092 6.132 -25.482 1.00 82.81 87 LEU A O 1
ATOM 691 N N . LYS A 1 88 ? 6.044 6.328 -26.574 1.00 86.38 88 LYS A N 1
ATOM 692 C CA . LYS A 1 88 ? 6.040 7.794 -26.600 1.00 86.38 88 LYS A CA 1
ATOM 693 C C . LYS A 1 88 ? 4.940 8.339 -27.502 1.00 86.38 88 LYS A C 1
ATOM 695 O O . LYS A 1 88 ? 4.323 9.326 -27.127 1.00 86.38 88 LYS A O 1
ATOM 700 N N . ASP A 1 89 ? 4.668 7.695 -28.633 1.00 88.31 89 ASP A N 1
ATOM 701 C CA . ASP A 1 89 ? 3.606 8.118 -29.552 1.00 88.31 89 ASP A CA 1
ATOM 702 C C . ASP A 1 89 ? 2.233 7.933 -28.903 1.00 88.31 89 ASP A C 1
ATOM 704 O O . ASP A 1 89 ? 1.393 8.830 -28.959 1.00 88.31 89 ASP A O 1
ATOM 708 N N . VAL A 1 90 ? 2.051 6.829 -28.166 1.00 86.00 90 VAL A N 1
ATOM 709 C CA . VAL A 1 90 ? 0.849 6.591 -27.352 1.00 86.00 90 VAL A CA 1
ATOM 710 C C . VAL A 1 90 ? 0.706 7.655 -26.259 1.00 86.00 90 VAL A C 1
ATOM 712 O O . VAL A 1 90 ? -0.361 8.245 -26.121 1.00 86.00 90 VAL A O 1
ATOM 715 N N . ILE A 1 91 ? 1.774 7.959 -25.516 1.00 88.31 91 ILE A N 1
ATOM 716 C CA . ILE A 1 91 ? 1.763 9.004 -24.477 1.00 88.31 91 ILE A CA 1
ATOM 717 C C . ILE A 1 91 ? 1.455 10.384 -25.077 1.00 88.31 91 ILE A C 1
ATOM 719 O O . ILE A 1 91 ? 0.658 11.125 -24.512 1.00 88.31 91 ILE A O 1
ATOM 723 N N . ASN A 1 92 ? 2.037 10.716 -26.232 1.00 89.44 92 ASN A N 1
ATOM 724 C CA . ASN A 1 92 ? 1.820 11.990 -26.921 1.00 89.44 92 ASN A CA 1
ATOM 725 C C . ASN A 1 92 ? 0.408 12.120 -27.512 1.00 89.44 92 ASN A C 1
ATOM 727 O O . ASN A 1 92 ? -0.050 13.239 -27.728 1.00 89.44 92 ASN A O 1
ATOM 731 N N . SER A 1 93 ? -0.271 10.999 -27.782 1.00 90.75 93 SER A N 1
ATOM 732 C CA . SER A 1 93 ? -1.667 10.996 -28.235 1.00 90.75 93 SER A CA 1
ATOM 733 C C . SER A 1 93 ? -2.663 11.348 -27.123 1.00 90.75 93 SER A C 1
ATOM 735 O O . SER A 1 93 ? -3.801 11.717 -27.415 1.00 90.75 93 SER A O 1
ATOM 737 N N . LEU A 1 94 ? -2.249 11.249 -25.855 1.00 89.88 94 LEU A N 1
ATOM 738 C CA . LEU A 1 94 ? -3.087 11.580 -24.709 1.00 89.88 94 LEU A CA 1
ATOM 739 C C . LEU A 1 94 ? -3.037 13.092 -24.413 1.00 89.88 94 LEU A C 1
ATOM 741 O O . LEU A 1 94 ? -1.962 13.694 -24.486 1.00 89.88 94 LEU A O 1
ATOM 745 N N . PRO A 1 95 ? -4.171 13.719 -24.043 1.00 90.62 95 PRO A N 1
ATOM 746 C CA . PRO A 1 95 ? -4.202 15.119 -23.621 1.00 90.62 95 PRO A CA 1
ATOM 747 C C . PRO A 1 95 ? -3.251 15.361 -22.438 1.00 90.62 95 PRO A C 1
ATOM 749 O O . PRO A 1 95 ? -3.198 14.546 -21.518 1.00 90.62 95 PRO A O 1
ATOM 752 N N . LYS A 1 96 ? -2.483 16.460 -22.436 1.00 87.75 96 LYS A N 1
ATOM 753 C CA . LYS A 1 96 ? -1.451 16.711 -21.403 1.00 87.75 96 LYS A CA 1
ATOM 754 C C . LYS A 1 96 ? -2.039 16.864 -20.002 1.00 87.75 96 LYS A C 1
ATOM 756 O O . LYS A 1 96 ? -1.371 16.557 -19.019 1.00 87.75 96 LYS A O 1
ATOM 761 N N . GLU A 1 97 ? -3.298 17.271 -19.935 1.00 87.19 97 GLU A N 1
ATOM 762 C CA . GLU A 1 97 ? -4.073 17.484 -18.719 1.00 87.19 97 GLU A CA 1
ATOM 763 C C . GLU A 1 97 ? -4.215 16.190 -17.901 1.00 87.19 97 GLU A C 1
ATOM 765 O O . GLU A 1 97 ? -4.374 16.250 -16.686 1.00 87.19 97 GLU A O 1
ATOM 770 N N . VAL A 1 98 ? -4.113 15.004 -18.526 1.00 86.75 98 VAL A N 1
ATOM 771 C CA . VAL A 1 98 ? -4.179 13.717 -17.800 1.00 86.75 98 VAL A CA 1
ATOM 772 C C . VAL A 1 98 ? -2.907 13.412 -17.004 1.00 86.75 98 VAL A C 1
ATOM 774 O O . VAL A 1 98 ? -2.923 12.530 -16.147 1.00 86.75 98 VAL A O 1
ATOM 777 N N . PHE A 1 99 ? -1.812 14.121 -17.292 1.00 86.00 99 PHE A N 1
ATOM 778 C CA . PHE A 1 99 ? -0.535 13.994 -16.587 1.00 86.00 99 PHE A CA 1
ATOM 779 C C . PHE A 1 99 ? -0.336 15.085 -15.526 1.00 86.00 99 PHE A C 1
ATOM 781 O O . PHE A 1 99 ? 0.632 15.023 -14.767 1.00 86.00 99 PHE A O 1
ATOM 788 N N . GLU A 1 100 ? -1.227 16.078 -15.462 1.00 87.62 100 GLU A N 1
ATOM 789 C CA . GLU A 1 100 ? -1.189 17.121 -14.440 1.00 87.62 100 GLU A CA 1
ATOM 790 C C . GLU A 1 100 ? -1.835 16.614 -13.144 1.00 87.62 100 GLU A C 1
ATOM 792 O O . GLU A 1 100 ? -2.990 16.185 -13.116 1.00 87.62 100 GLU A O 1
ATOM 797 N N . ILE A 1 101 ? -1.068 16.639 -12.052 1.00 86.81 101 ILE A N 1
ATOM 798 C CA . ILE A 1 101 ? -1.544 16.208 -10.736 1.00 86.81 101 ILE A CA 1
ATOM 799 C C . ILE A 1 101 ? -2.364 17.340 -10.115 1.00 86.81 101 ILE A C 1
ATOM 801 O O . ILE A 1 101 ? -1.848 18.422 -9.843 1.00 86.81 101 ILE A O 1
ATOM 805 N N . ASP A 1 102 ? -3.639 17.068 -9.852 1.00 89.81 102 ASP A N 1
ATOM 806 C CA . ASP A 1 102 ? -4.520 17.961 -9.102 1.00 89.81 102 ASP A CA 1
ATOM 807 C C . ASP A 1 102 ? -4.449 17.624 -7.603 1.00 89.81 102 ASP A C 1
ATOM 809 O O . ASP A 1 102 ? -5.161 16.743 -7.104 1.00 89.81 102 ASP A O 1
ATOM 813 N N . ASP A 1 103 ? -3.586 18.345 -6.878 1.00 89.38 103 ASP A N 1
ATOM 814 C CA . ASP A 1 103 ? -3.410 18.185 -5.429 1.00 89.38 103 ASP A CA 1
ATOM 815 C C . ASP A 1 103 ? -4.737 18.390 -4.666 1.00 89.38 103 ASP A C 1
ATOM 817 O O . ASP A 1 103 ? -4.990 17.717 -3.665 1.0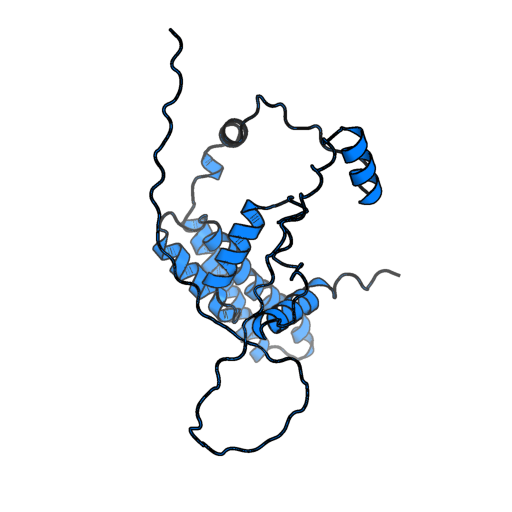0 89.38 103 ASP A O 1
ATOM 821 N N . VAL A 1 104 ? -5.632 19.277 -5.124 1.00 90.62 104 VAL A N 1
ATOM 822 C CA . VAL A 1 104 ? -6.918 19.533 -4.448 1.00 90.62 104 VAL A CA 1
ATOM 823 C C . VAL A 1 104 ? -7.818 18.309 -4.554 1.00 90.62 104 VAL A C 1
ATOM 825 O O . VAL A 1 104 ? -8.437 17.895 -3.567 1.00 90.62 104 VAL A O 1
ATOM 828 N N . LYS A 1 105 ? -7.875 17.694 -5.736 1.00 90.38 105 LYS A N 1
ATOM 829 C CA . LYS A 1 105 ? -8.614 16.447 -5.957 1.00 90.38 105 LYS A CA 1
ATOM 830 C C . LYS A 1 105 ? -8.027 15.293 -5.141 1.00 90.38 105 LYS A C 1
ATOM 832 O O . LYS A 1 105 ? -8.798 14.527 -4.555 1.00 90.38 105 LYS A O 1
ATOM 837 N N . ALA A 1 106 ? -6.701 15.206 -5.057 1.00 91.88 106 ALA A N 1
ATOM 838 C CA . ALA A 1 106 ? -5.993 14.210 -4.257 1.00 91.88 106 ALA A CA 1
ATOM 839 C C . ALA A 1 106 ? -6.301 14.366 -2.754 1.00 91.88 106 ALA A C 1
ATOM 841 O O . ALA A 1 106 ? -6.765 13.433 -2.100 1.00 91.88 106 ALA A O 1
ATOM 842 N N . TRP A 1 107 ? -6.173 15.570 -2.195 1.00 92.88 107 TRP A N 1
ATOM 843 C CA . TRP A 1 107 ? -6.499 15.818 -0.785 1.00 92.88 107 TRP A CA 1
ATOM 844 C C . TRP A 1 107 ? -7.991 15.674 -0.474 1.00 92.88 107 TRP A C 1
ATOM 846 O O . TRP A 1 107 ? -8.359 15.228 0.617 1.00 92.88 107 TRP A O 1
ATOM 856 N N . LYS A 1 108 ? -8.871 15.979 -1.434 1.00 93.88 108 LYS A N 1
ATOM 857 C CA . LYS A 1 108 ? -10.309 15.723 -1.303 1.00 93.88 108 LYS A CA 1
ATOM 858 C C . LYS A 1 108 ? -10.606 14.227 -1.169 1.00 93.88 108 LYS A C 1
ATOM 860 O O . LYS A 1 108 ? -11.460 13.870 -0.357 1.00 93.88 108 LYS A O 1
ATOM 865 N N . SER A 1 109 ? -9.918 13.352 -1.909 1.00 92.44 109 SER A N 1
ATOM 866 C CA . SER A 1 109 ? -10.112 11.897 -1.785 1.00 92.44 109 SER A CA 1
ATOM 867 C C . SER A 1 109 ? -9.667 11.378 -0.411 1.00 92.44 109 SER A C 1
ATOM 869 O O . SER A 1 109 ? -10.378 10.569 0.198 1.00 92.44 109 SER A O 1
ATOM 871 N N . VAL A 1 110 ? -8.567 11.918 0.130 1.00 94.38 110 VAL A N 1
ATOM 872 C CA . VAL A 1 110 ? -8.108 11.646 1.503 1.00 94.38 110 VAL A CA 1
ATOM 873 C C . VAL A 1 110 ? -9.151 12.090 2.521 1.00 94.38 110 VAL A C 1
ATOM 875 O O . VAL A 1 110 ? -9.557 11.292 3.367 1.00 94.38 110 VAL A O 1
ATOM 878 N N . LEU A 1 111 ? -9.639 13.330 2.420 1.00 94.81 111 LEU A N 1
ATOM 879 C CA . LEU A 1 111 ? -10.643 13.863 3.338 1.00 94.81 111 LEU A CA 1
ATOM 880 C C . LEU A 1 111 ? -11.928 13.025 3.317 1.00 94.81 111 LEU A C 1
ATOM 882 O O . LEU A 1 111 ? -12.449 12.680 4.379 1.00 94.81 111 LEU A O 1
ATOM 886 N N . ILE A 1 112 ? -12.418 12.653 2.131 1.00 94.44 112 ILE A N 1
ATOM 887 C CA . ILE A 1 112 ? -13.598 11.790 1.979 1.00 94.44 112 ILE A CA 1
ATOM 888 C C . ILE A 1 112 ? -13.355 10.428 2.632 1.00 94.44 112 ILE A C 1
ATOM 890 O O . ILE A 1 112 ? -14.219 9.950 3.363 1.00 94.44 112 ILE A O 1
ATOM 894 N N . SER A 1 113 ? -12.191 9.813 2.421 1.00 93.88 113 SER A N 1
ATOM 895 C CA . SER A 1 113 ? -11.890 8.487 2.978 1.00 93.88 113 SER A CA 1
ATOM 896 C C . SER A 1 113 ? -11.781 8.520 4.504 1.00 93.88 113 SER A C 1
ATOM 898 O O . SER A 1 113 ? -12.383 7.689 5.187 1.00 93.88 113 SER A O 1
ATOM 900 N N . VAL A 1 114 ? -11.099 9.528 5.059 1.00 95.06 114 VAL A N 1
ATOM 901 C CA . VAL A 1 114 ? -10.956 9.720 6.511 1.00 95.06 114 VAL A CA 1
ATOM 902 C C . VAL A 1 114 ? -12.307 9.999 7.166 1.00 95.06 114 VAL A C 1
ATOM 904 O O . VAL A 1 114 ? -12.658 9.339 8.144 1.00 95.06 114 VAL A O 1
ATOM 907 N N . THR A 1 115 ? -13.092 10.928 6.615 1.00 95.88 115 THR A N 1
ATOM 908 C CA . THR A 1 115 ? -14.422 11.266 7.151 1.00 95.88 115 THR A CA 1
ATOM 909 C C . THR A 1 115 ? -15.399 10.100 7.027 1.00 95.88 115 THR A C 1
ATOM 911 O O . THR A 1 115 ? -16.101 9.800 7.991 1.00 95.88 115 THR A O 1
ATOM 914 N N . SER A 1 116 ? -15.400 9.381 5.900 1.00 94.88 116 SER A N 1
ATOM 915 C CA . SER A 1 116 ? -16.260 8.208 5.689 1.00 94.88 116 SER A CA 1
ATOM 916 C C . SER A 1 116 ? -15.906 7.057 6.624 1.00 94.88 116 SER A C 1
ATOM 918 O O . SER A 1 116 ? -16.807 6.377 7.115 1.00 94.88 116 SER A O 1
ATOM 920 N N . CYS A 1 117 ? -14.617 6.848 6.903 1.00 94.25 117 CYS A N 1
ATOM 921 C CA . CYS A 1 117 ? -14.154 5.824 7.835 1.00 94.25 117 CYS A CA 1
ATOM 922 C C . CYS A 1 117 ? -14.463 6.191 9.290 1.00 94.25 117 CYS A C 1
ATOM 924 O O . CYS A 1 117 ? -15.014 5.368 10.018 1.00 94.25 117 CYS A O 1
ATOM 926 N N . ALA A 1 118 ? -14.204 7.438 9.698 1.00 95.31 118 ALA A N 1
ATOM 927 C CA . ALA A 1 118 ? -14.574 7.931 11.025 1.00 95.31 118 ALA A CA 1
ATOM 928 C C . ALA A 1 118 ? -16.091 7.834 11.256 1.00 95.31 118 ALA A C 1
ATOM 930 O O . ALA A 1 118 ? -16.529 7.360 12.306 1.00 95.31 118 ALA A O 1
ATOM 931 N N . LEU A 1 119 ? -16.890 8.203 10.249 1.00 95.50 119 LEU A N 1
ATOM 932 C CA . LEU A 1 119 ? -18.341 8.041 10.269 1.00 95.50 119 LEU A CA 1
ATOM 933 C C . LEU A 1 119 ? -18.740 6.563 10.344 1.00 95.50 119 LEU A C 1
ATOM 935 O O . LEU A 1 119 ? -19.604 6.215 11.141 1.00 95.50 119 LEU A O 1
ATOM 939 N N . GLY A 1 120 ? -18.093 5.688 9.573 1.00 93.81 120 GLY A N 1
ATOM 940 C CA . GLY A 1 120 ? -18.315 4.243 9.622 1.00 93.81 120 GLY A CA 1
ATOM 941 C C . GLY A 1 120 ? -18.075 3.666 11.019 1.00 93.81 120 GLY A C 1
ATOM 942 O O . GLY A 1 120 ? -18.969 3.047 11.587 1.00 93.81 120 GLY A O 1
ATOM 943 N N . ILE A 1 121 ? -16.923 3.955 11.630 1.00 93.50 121 ILE A N 1
ATOM 944 C CA . ILE A 1 121 ? -16.573 3.516 12.994 1.00 93.50 121 ILE A CA 1
ATOM 945 C C . ILE A 1 121 ? -17.566 4.067 14.032 1.00 93.50 121 ILE A C 1
ATOM 947 O O . ILE A 1 121 ? -18.016 3.339 14.925 1.00 93.50 121 ILE A O 1
ATOM 951 N N . PHE A 1 122 ? -17.950 5.340 13.905 1.00 94.75 122 PHE A N 1
ATOM 952 C CA . PHE A 1 122 ? -18.959 5.957 14.766 1.00 94.75 122 PHE A CA 1
ATOM 953 C C . PHE A 1 122 ? -20.322 5.261 14.638 1.00 94.75 122 PHE A C 1
ATOM 955 O O . PHE A 1 122 ? -20.949 4.937 15.649 1.00 94.75 122 PHE A O 1
ATOM 962 N N . LEU A 1 123 ? -20.759 4.979 13.409 1.00 94.00 123 LEU A N 1
ATOM 963 C CA . LEU A 1 123 ? -22.005 4.271 13.138 1.00 94.00 123 LEU A CA 1
ATOM 964 C C . LEU A 1 123 ? -21.956 2.834 13.658 1.00 94.00 123 LEU A C 1
ATOM 966 O O . LEU A 1 123 ? -22.932 2.409 14.259 1.00 94.00 123 LEU A O 1
ATOM 970 N N . ILE A 1 124 ? -20.839 2.109 13.540 1.00 93.06 124 ILE A N 1
ATOM 971 C CA . ILE A 1 124 ? -20.707 0.755 14.119 1.00 93.06 124 ILE A CA 1
ATOM 972 C C . ILE A 1 124 ? -20.949 0.789 15.633 1.00 93.06 124 ILE A C 1
ATOM 974 O O . ILE A 1 124 ? -21.560 -0.123 16.182 1.00 93.06 124 ILE A O 1
ATOM 978 N N . SER A 1 125 ? -20.516 1.861 16.302 1.00 92.38 125 SER A N 1
ATOM 979 C CA . SER A 1 125 ? -20.638 2.010 17.756 1.00 92.38 125 SER A CA 1
ATOM 980 C C . SER A 1 125 ? -22.049 2.390 18.227 1.00 92.38 125 SER A C 1
ATOM 982 O O . SER A 1 125 ? -22.371 2.193 19.397 1.00 92.38 125 SER A O 1
ATOM 984 N N . LYS A 1 126 ? -22.884 2.978 17.358 1.00 92.50 126 LYS A N 1
ATOM 985 C CA . LYS A 1 126 ? -24.217 3.507 17.715 1.00 92.50 126 LYS A CA 1
ATOM 986 C C . LYS A 1 126 ? -25.382 2.838 16.985 1.00 92.50 126 LYS A C 1
ATOM 988 O O . LYS A 1 126 ? -26.524 3.010 17.406 1.00 92.50 126 LYS A O 1
ATOM 993 N N . ALA A 1 127 ? -25.125 2.127 15.892 1.00 88.81 127 ALA A N 1
ATOM 994 C CA . ALA A 1 127 ? -26.165 1.569 15.048 1.00 88.81 127 ALA A CA 1
ATOM 995 C C . ALA A 1 127 ? -26.863 0.378 15.727 1.00 88.81 127 ALA A C 1
ATOM 997 O O . ALA A 1 127 ? -26.203 -0.479 16.320 1.00 88.81 127 ALA A O 1
ATOM 998 N N . PRO A 1 128 ? -28.198 0.279 15.614 1.00 90.19 128 PRO A N 1
ATOM 999 C CA . PRO A 1 128 ? -28.927 -0.907 16.031 1.00 90.19 128 PRO A CA 1
ATOM 1000 C C . PRO A 1 128 ? -28.554 -2.107 15.150 1.00 90.19 128 PRO A C 1
ATOM 1002 O O . PRO A 1 128 ? -28.163 -1.952 13.990 1.00 90.19 128 PRO A O 1
ATOM 1005 N N . TRP A 1 129 ? -28.722 -3.315 15.691 1.00 91.25 129 TRP A N 1
ATOM 1006 C CA . TRP A 1 129 ? -28.242 -4.565 15.086 1.00 91.25 129 TRP A CA 1
ATOM 1007 C C . TRP A 1 129 ? -28.676 -4.778 13.623 1.00 91.25 129 TRP A C 1
ATOM 1009 O O . TRP A 1 129 ? -27.926 -5.354 12.841 1.00 91.25 129 TRP A O 1
ATOM 1019 N N . TYR A 1 130 ? -29.852 -4.276 13.231 1.00 91.44 130 TYR A N 1
ATOM 1020 C CA . TYR A 1 130 ? -30.394 -4.420 11.877 1.00 91.44 130 TYR A CA 1
ATOM 1021 C C . TYR A 1 130 ? -29.725 -3.508 10.832 1.00 91.44 130 TYR A C 1
ATOM 1023 O O . TYR A 1 130 ? -29.787 -3.811 9.643 1.00 91.44 130 TYR A O 1
ATOM 1031 N N . LEU A 1 131 ? -29.060 -2.416 11.239 1.00 92.44 131 LEU A N 1
ATOM 1032 C CA . LEU A 1 131 ? -28.290 -1.547 10.332 1.00 92.44 131 LEU A CA 1
ATOM 1033 C C . LEU A 1 131 ? -26.824 -1.974 10.197 1.00 92.44 131 LEU A C 1
ATOM 1035 O O . LEU A 1 131 ? -26.139 -1.499 9.291 1.00 92.44 131 LEU A O 1
ATOM 1039 N N . LEU A 1 132 ? -26.338 -2.877 11.056 1.00 92.19 132 LEU A N 1
ATOM 1040 C CA . LEU A 1 132 ? -24.938 -3.311 11.051 1.00 92.19 132 LEU A CA 1
ATOM 1041 C C . LEU A 1 132 ? -24.447 -3.803 9.681 1.00 92.19 132 LEU A C 1
ATOM 1043 O O . LEU A 1 132 ? -23.362 -3.377 9.294 1.00 92.19 132 LEU A O 1
ATOM 1047 N N . PRO A 1 133 ? -25.201 -4.600 8.892 1.00 93.88 133 PRO A N 1
ATOM 1048 C CA . PRO A 1 133 ? -24.729 -5.032 7.575 1.00 93.88 133 PRO A CA 1
ATOM 1049 C C . PRO A 1 133 ? -24.462 -3.866 6.613 1.00 93.88 133 PRO A C 1
ATOM 1051 O O . PRO A 1 133 ? -23.461 -3.871 5.898 1.00 93.88 133 PRO A O 1
ATOM 1054 N N . LEU A 1 134 ? -25.321 -2.839 6.626 1.00 94.06 134 LEU A N 1
ATOM 1055 C CA . LEU A 1 134 ? -25.147 -1.642 5.796 1.00 94.06 134 LEU A CA 1
ATOM 1056 C C . LEU A 1 134 ? -23.951 -0.815 6.265 1.00 94.06 134 LEU A C 1
ATOM 1058 O O . LEU A 1 134 ? -23.148 -0.361 5.452 1.00 94.06 134 LEU A O 1
ATOM 1062 N N . VAL A 1 135 ? -23.801 -0.658 7.579 1.00 94.12 135 VAL A N 1
ATOM 1063 C CA . VAL A 1 135 ? -22.673 0.071 8.161 1.00 94.12 135 VAL A CA 1
ATOM 1064 C C . VAL A 1 135 ? -21.348 -0.666 7.917 1.00 94.12 135 VAL A C 1
ATOM 1066 O O . VAL A 1 135 ? -20.331 -0.024 7.654 1.00 94.12 135 VAL A O 1
ATOM 1069 N N . TRP A 1 136 ? -21.333 -2.000 7.940 1.00 92.44 136 TRP A N 1
ATOM 1070 C CA . TRP A 1 136 ? -20.161 -2.801 7.574 1.00 92.44 136 TRP A CA 1
ATOM 1071 C C . TRP A 1 136 ? -19.811 -2.660 6.097 1.00 92.44 136 TRP A C 1
ATOM 1073 O O . TRP A 1 136 ? -18.637 -2.478 5.782 1.00 92.44 136 TRP A O 1
ATOM 1083 N N . ALA A 1 137 ? -20.801 -2.682 5.201 1.00 94.81 137 ALA A N 1
ATOM 1084 C CA . ALA A 1 137 ? -20.576 -2.435 3.778 1.00 94.81 137 ALA A CA 1
ATOM 1085 C C . ALA A 1 137 ? -19.999 -1.027 3.536 1.00 94.81 137 ALA A C 1
ATOM 1087 O O . ALA A 1 137 ? -19.015 -0.875 2.808 1.00 94.81 137 ALA A O 1
ATOM 1088 N N . TRP A 1 138 ? -20.547 -0.009 4.208 1.00 94.00 138 TRP A N 1
ATOM 1089 C CA . TRP A 1 138 ? -20.028 1.361 4.170 1.00 94.00 138 TRP A CA 1
ATOM 1090 C C . TRP A 1 138 ? -18.587 1.442 4.682 1.00 94.00 138 TRP A C 1
ATOM 1092 O O . TRP A 1 138 ? -17.705 1.954 3.997 1.00 94.00 138 TRP A O 1
ATOM 1102 N N . THR A 1 139 ? -18.327 0.894 5.870 1.00 93.88 139 THR A N 1
ATOM 1103 C CA . THR A 1 139 ? -17.003 0.942 6.506 1.00 93.88 139 THR A CA 1
ATOM 1104 C C . THR A 1 139 ? -15.971 0.165 5.688 1.00 93.88 139 THR A C 1
ATOM 1106 O O . THR A 1 139 ? -14.864 0.653 5.486 1.00 93.88 139 THR A O 1
ATOM 1109 N N . GLY A 1 140 ? -16.335 -0.999 5.139 1.00 93.06 140 GLY A N 1
ATOM 1110 C CA . GLY A 1 140 ? -15.480 -1.767 4.230 1.00 93.06 140 GLY A CA 1
ATOM 1111 C C . GLY A 1 140 ? -15.140 -0.999 2.948 1.00 93.06 140 GLY A C 1
ATOM 1112 O O . GLY A 1 140 ? -13.990 -1.009 2.502 1.00 93.06 140 GLY A O 1
ATOM 1113 N N . THR A 1 141 ? -16.110 -0.263 2.399 1.00 93.69 141 THR A N 1
ATOM 1114 C CA . THR A 1 141 ? -15.895 0.629 1.247 1.00 93.69 141 THR A CA 1
ATOM 1115 C C . THR A 1 141 ? -14.958 1.783 1.610 1.00 93.69 141 THR A C 1
ATOM 1117 O O . THR A 1 141 ? -14.017 2.062 0.870 1.00 93.69 141 THR A O 1
ATOM 1120 N N . ALA A 1 142 ? -15.140 2.406 2.778 1.00 93.12 142 ALA A N 1
ATOM 1121 C CA . ALA A 1 142 ? -14.258 3.469 3.260 1.00 93.12 142 ALA A CA 1
ATOM 1122 C C . ALA A 1 142 ? -12.813 2.976 3.477 1.00 93.12 142 ALA A C 1
ATOM 1124 O O . ALA A 1 142 ? -11.868 3.659 3.089 1.00 93.12 142 ALA A O 1
ATOM 1125 N N . ILE A 1 143 ? -12.632 1.766 4.024 1.00 93.25 143 ILE A N 1
ATOM 1126 C CA . ILE A 1 143 ? -11.313 1.124 4.179 1.00 93.25 143 ILE A CA 1
ATOM 1127 C C . ILE A 1 143 ? -10.674 0.839 2.813 1.00 93.25 143 ILE A C 1
ATOM 1129 O O . ILE A 1 143 ? -9.480 1.063 2.627 1.00 93.25 143 ILE A O 1
ATOM 1133 N N . THR A 1 144 ? -11.469 0.411 1.832 1.00 93.50 144 THR A N 1
ATOM 1134 C CA . THR A 1 144 ? -10.999 0.227 0.450 1.00 93.50 144 THR A CA 1
ATOM 1135 C C . THR A 1 144 ? -10.566 1.558 -0.175 1.00 93.50 144 THR A C 1
ATOM 1137 O O . THR A 1 144 ? -9.591 1.588 -0.919 1.00 93.50 144 THR A O 1
ATOM 1140 N N . GLY A 1 145 ? -11.207 2.675 0.186 1.00 93.50 145 GLY A N 1
ATOM 1141 C CA . GLY A 1 145 ? -10.768 4.023 -0.196 1.00 93.50 145 GLY A CA 1
ATOM 1142 C C . GLY A 1 145 ? -9.318 4.319 0.202 1.00 93.50 145 GLY A C 1
ATOM 1143 O O . GLY A 1 145 ? -8.551 4.829 -0.611 1.00 93.50 145 GLY A O 1
ATOM 1144 N N . PHE A 1 146 ? -8.891 3.904 1.399 1.00 94.38 146 PHE A N 1
ATOM 1145 C CA . PHE A 1 146 ? -7.485 4.026 1.804 1.00 94.38 146 PHE A CA 1
ATOM 1146 C C . PHE A 1 146 ? -6.539 3.173 0.956 1.00 94.38 146 PHE A C 1
ATOM 1148 O O . PHE A 1 146 ? -5.432 3.616 0.649 1.00 94.38 146 PHE A O 1
ATOM 1155 N N . PHE A 1 147 ? -6.967 1.974 0.550 1.00 93.25 147 PHE A N 1
ATOM 1156 C CA . PHE A 1 147 ? -6.169 1.131 -0.340 1.00 93.25 147 PHE A CA 1
ATOM 1157 C C . PHE A 1 147 ? -5.968 1.812 -1.696 1.00 93.25 147 PHE A C 1
ATOM 1159 O O . PHE A 1 147 ? -4.850 1.820 -2.199 1.00 93.25 147 PHE A O 1
ATOM 1166 N N . VAL A 1 148 ? -7.019 2.430 -2.250 1.00 93.69 148 VAL A N 1
ATOM 1167 C CA . VAL A 1 148 ? -6.939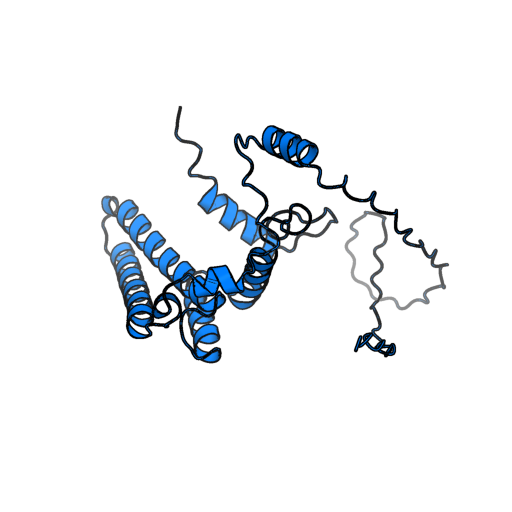 3.193 -3.507 1.00 93.69 148 VAL A CA 1
ATOM 1168 C C . VAL A 1 148 ? -5.987 4.381 -3.368 1.00 93.69 148 VAL A C 1
ATOM 1170 O O . VAL A 1 148 ? -5.099 4.532 -4.196 1.00 93.69 148 VAL A O 1
ATOM 1173 N N . ILE A 1 149 ? -6.090 5.164 -2.288 1.00 94.00 149 ILE A N 1
ATOM 1174 C CA . ILE A 1 149 ? -5.178 6.296 -2.046 1.00 94.00 149 ILE A CA 1
ATOM 1175 C C . ILE A 1 149 ? -3.723 5.827 -1.997 1.00 94.00 149 ILE A C 1
ATOM 1177 O O . ILE A 1 149 ? -2.872 6.383 -2.685 1.00 94.00 149 ILE A O 1
ATOM 1181 N N . GLY A 1 150 ? -3.417 4.797 -1.203 1.00 93.75 150 GLY A N 1
ATOM 1182 C CA . GLY A 1 150 ? -2.045 4.303 -1.135 1.00 93.75 150 GLY A CA 1
ATOM 1183 C C . GLY A 1 150 ? -1.593 3.639 -2.442 1.00 93.75 150 GLY A C 1
ATOM 1184 O O . GLY A 1 150 ? -0.422 3.731 -2.792 1.00 93.75 150 GLY A O 1
ATOM 1185 N N . HIS A 1 151 ? -2.503 3.038 -3.211 1.00 92.81 151 HIS A N 1
ATOM 1186 C CA . HIS A 1 151 ? -2.211 2.559 -4.560 1.00 92.81 151 HIS A CA 1
ATOM 1187 C C . HIS A 1 151 ? -1.820 3.697 -5.510 1.00 92.81 151 HIS A C 1
ATOM 1189 O O . HIS A 1 151 ? -0.849 3.558 -6.255 1.00 92.81 151 HIS A O 1
ATOM 1195 N N . ASP A 1 152 ? -2.504 4.834 -5.435 1.00 92.69 152 ASP A N 1
ATOM 1196 C CA . ASP A 1 152 ? -2.186 6.018 -6.236 1.00 92.69 152 ASP A CA 1
ATOM 1197 C C . ASP A 1 152 ? -0.848 6.648 -5.802 1.00 92.69 152 ASP A C 1
ATOM 1199 O O . ASP A 1 152 ? -0.038 7.039 -6.644 1.00 92.69 152 ASP A O 1
ATOM 1203 N N . CYS A 1 153 ? -0.543 6.658 -4.497 1.00 93.00 153 CYS A N 1
ATOM 1204 C CA . CYS A 1 153 ? 0.784 7.042 -4.002 1.00 93.00 153 CYS A CA 1
ATOM 1205 C C . CYS A 1 153 ? 1.895 6.107 -4.514 1.00 93.00 153 CYS A C 1
ATOM 1207 O O . CYS A 1 153 ? 2.991 6.573 -4.823 1.00 93.00 153 CYS A O 1
ATOM 1209 N N . ALA A 1 154 ? 1.634 4.800 -4.644 1.00 90.62 154 ALA A N 1
ATOM 1210 C CA . ALA A 1 154 ? 2.623 3.849 -5.161 1.00 90.62 154 ALA A CA 1
ATOM 1211 C C . ALA A 1 154 ? 2.948 4.095 -6.642 1.00 90.62 154 ALA A C 1
ATOM 1213 O O . ALA A 1 154 ? 4.107 3.976 -7.041 1.00 90.62 154 ALA A O 1
ATOM 1214 N N . HIS A 1 155 ? 1.955 4.520 -7.429 1.00 89.94 155 HIS A N 1
ATOM 1215 C CA . HIS A 1 155 ? 2.128 4.911 -8.835 1.00 89.94 155 HIS A CA 1
ATOM 1216 C C . HIS A 1 155 ? 2.720 6.306 -9.042 1.00 89.94 155 HIS A C 1
ATOM 1218 O O . HIS A 1 155 ? 2.973 6.690 -10.185 1.00 89.94 155 HIS A O 1
ATOM 1224 N N . LYS A 1 156 ? 2.993 7.046 -7.963 1.00 89.44 156 LYS A N 1
ATOM 1225 C CA . LYS A 1 156 ? 3.510 8.422 -7.992 1.00 89.44 156 LYS A CA 1
ATOM 1226 C C . LYS A 1 156 ? 2.574 9.419 -8.684 1.00 89.44 156 LYS A C 1
ATOM 1228 O O . LYS A 1 156 ? 3.018 10.301 -9.421 1.00 89.44 156 LYS A O 1
ATOM 1233 N N . SER A 1 157 ? 1.266 9.213 -8.522 1.00 88.44 157 SER A N 1
ATOM 1234 C CA . SER A 1 157 ? 0.221 10.051 -9.120 1.00 88.44 157 SER A CA 1
ATOM 1235 C C . SER A 1 157 ? -0.531 10.897 -8.094 1.00 88.44 157 SER A C 1
ATOM 1237 O O . SER A 1 157 ? -1.512 11.547 -8.451 1.00 88.44 157 SER A O 1
ATOM 1239 N N . PHE A 1 158 ? -0.122 10.869 -6.821 1.00 89.38 158 PHE A N 1
ATOM 1240 C CA . PHE A 1 158 ? -0.829 11.576 -5.753 1.00 89.38 158 PHE A CA 1
ATOM 1241 C C . PHE A 1 158 ? -0.288 12.992 -5.553 1.00 89.38 158 PHE A C 1
ATOM 1243 O O . PHE A 1 158 ? -1.067 13.912 -5.324 1.00 89.38 158 PHE A O 1
ATOM 1250 N N . SER A 1 159 ? 1.034 13.175 -5.617 1.00 89.75 159 SER A N 1
ATOM 1251 C CA . SER A 1 159 ? 1.663 14.488 -5.455 1.00 89.75 159 SER A CA 1
ATOM 1252 C C . SER A 1 159 ? 3.005 14.548 -6.180 1.00 89.75 159 SER A C 1
ATOM 1254 O O . SER A 1 159 ? 3.705 13.553 -6.311 1.00 89.75 159 SER A O 1
ATOM 1256 N N . SER A 1 160 ? 3.435 15.738 -6.600 1.00 88.19 160 SER A N 1
ATOM 1257 C CA . SER A 1 160 ? 4.745 15.918 -7.251 1.00 88.19 160 SER A CA 1
ATOM 1258 C C . SER A 1 160 ? 5.946 15.586 -6.344 1.00 88.19 160 SER A C 1
ATOM 1260 O O . SER A 1 160 ? 7.052 15.329 -6.831 1.00 88.19 160 SER A O 1
ATOM 1262 N N . ASN A 1 161 ? 5.753 15.583 -5.019 1.00 91.12 161 ASN A N 1
ATOM 1263 C CA . ASN A 1 161 ? 6.809 15.328 -4.045 1.00 91.12 161 ASN A CA 1
ATOM 1264 C C . ASN A 1 161 ? 6.820 13.868 -3.568 1.00 91.12 161 ASN A C 1
ATOM 1266 O O . ASN A 1 161 ? 5.997 13.463 -2.750 1.00 91.12 161 ASN A O 1
ATOM 1270 N N . LYS A 1 162 ? 7.857 13.124 -3.967 1.00 90.38 162 LYS A N 1
ATOM 1271 C CA . LYS A 1 162 ? 8.072 11.712 -3.599 1.00 90.38 162 LYS A CA 1
ATOM 1272 C C . LYS A 1 162 ? 8.021 11.442 -2.091 1.00 90.38 162 LYS A C 1
ATOM 1274 O O . LYS A 1 162 ? 7.528 10.401 -1.677 1.00 90.38 162 LYS A O 1
ATOM 1279 N N . LEU A 1 163 ? 8.516 12.367 -1.261 1.00 92.56 163 LEU A N 1
ATOM 1280 C CA . LEU A 1 163 ? 8.478 12.189 0.197 1.00 92.56 163 LEU A CA 1
ATOM 1281 C C . LEU A 1 163 ? 7.048 12.254 0.737 1.00 92.56 163 LEU A C 1
ATOM 1283 O O . LEU A 1 163 ? 6.708 11.517 1.659 1.00 92.56 163 LEU A O 1
ATOM 1287 N N . VAL A 1 164 ? 6.213 13.125 0.165 1.00 92.81 164 VAL A N 1
ATOM 1288 C CA . VAL A 1 164 ? 4.799 13.229 0.545 1.00 92.81 164 VAL A CA 1
ATOM 1289 C C . VAL A 1 164 ? 4.076 11.943 0.166 1.00 92.81 164 VAL A C 1
ATOM 1291 O O . VAL A 1 164 ? 3.328 11.417 0.980 1.00 92.81 164 VAL A O 1
ATOM 1294 N N . GLU A 1 165 ? 4.349 11.392 -1.014 1.00 92.94 165 GLU A N 1
ATOM 1295 C CA . GLU A 1 165 ? 3.740 10.138 -1.470 1.00 92.94 165 GLU A CA 1
ATOM 1296 C C . GLU A 1 165 ? 4.124 8.941 -0.594 1.00 92.94 165 GLU A C 1
ATOM 1298 O O . GLU A 1 165 ? 3.254 8.155 -0.221 1.00 92.94 165 GLU A O 1
ATOM 1303 N N . ASP A 1 166 ? 5.394 8.825 -0.197 1.00 93.25 166 ASP A N 1
ATOM 1304 C CA . ASP A 1 166 ? 5.853 7.749 0.691 1.00 93.25 166 ASP A CA 1
ATOM 1305 C C . ASP A 1 166 ? 5.197 7.836 2.079 1.00 93.25 166 ASP A C 1
ATOM 1307 O O . ASP A 1 166 ? 4.761 6.823 2.640 1.00 93.25 166 ASP A O 1
ATOM 1311 N N . ILE A 1 167 ? 5.067 9.051 2.624 1.00 95.06 167 ILE A N 1
ATOM 1312 C CA . ILE A 1 167 ? 4.410 9.290 3.916 1.00 95.06 167 ILE A CA 1
ATOM 1313 C C . ILE A 1 167 ? 2.905 9.016 3.815 1.00 95.06 167 ILE A C 1
ATOM 1315 O O . ILE A 1 167 ? 2.373 8.255 4.624 1.00 95.06 167 ILE A O 1
ATOM 1319 N N . VAL A 1 168 ? 2.215 9.603 2.833 1.00 94.50 168 VAL A N 1
ATOM 1320 C CA . VAL A 1 168 ? 0.761 9.452 2.656 1.00 94.50 168 VAL A CA 1
ATOM 1321 C C . VAL A 1 168 ? 0.405 7.999 2.357 1.00 94.50 168 VAL A C 1
ATOM 1323 O O . VAL A 1 168 ? -0.511 7.471 2.985 1.00 94.50 168 VAL A O 1
ATOM 1326 N N . GLY A 1 169 ? 1.158 7.321 1.489 1.00 93.56 169 GLY A N 1
ATOM 1327 C CA . GLY A 1 169 ? 0.964 5.902 1.194 1.00 93.56 169 GLY A CA 1
ATOM 1328 C C . GLY A 1 169 ? 1.138 5.023 2.434 1.00 93.56 169 GLY A C 1
ATOM 1329 O O . GLY A 1 169 ? 0.286 4.179 2.722 1.00 93.56 169 GLY A O 1
ATOM 1330 N N . THR A 1 170 ? 2.175 5.284 3.237 1.00 94.44 170 THR A N 1
ATOM 1331 C CA . THR A 1 170 ? 2.399 4.579 4.511 1.00 94.44 170 THR A CA 1
ATOM 1332 C C . THR A 1 170 ? 1.263 4.819 5.509 1.00 94.44 170 THR A C 1
ATOM 1334 O O . THR A 1 170 ? 0.791 3.873 6.143 1.00 94.44 170 THR A O 1
ATOM 1337 N N . LEU A 1 171 ? 0.789 6.062 5.638 1.00 94.62 171 LEU A N 1
ATOM 1338 C CA . LEU A 1 171 ? -0.329 6.408 6.521 1.00 94.62 171 LEU A CA 1
ATOM 1339 C C . LEU A 1 171 ? -1.650 5.791 6.046 1.00 94.62 171 LEU A C 1
ATOM 1341 O O . LEU A 1 171 ? -2.406 5.279 6.868 1.00 94.62 171 LEU A O 1
ATOM 1345 N N . ALA A 1 172 ? -1.915 5.784 4.740 1.00 93.31 172 ALA A N 1
ATOM 1346 C CA . ALA A 1 172 ? -3.120 5.192 4.166 1.00 93.31 172 ALA A CA 1
ATOM 1347 C C . ALA A 1 172 ? -3.163 3.671 4.371 1.00 93.31 172 ALA A C 1
ATOM 1349 O O . ALA A 1 172 ? -4.219 3.107 4.637 1.00 93.31 172 ALA A O 1
ATOM 1350 N N . PHE A 1 173 ? -2.013 3.001 4.323 1.00 93.06 173 PHE A N 1
ATOM 1351 C CA . PHE A 1 173 ? -1.900 1.559 4.553 1.00 93.06 173 PHE A CA 1
ATOM 1352 C C . PHE A 1 173 ? -1.915 1.156 6.037 1.00 93.06 173 PHE A C 1
ATOM 1354 O O . PHE A 1 173 ? -2.120 -0.017 6.361 1.00 93.06 173 PHE A O 1
ATOM 1361 N N . MET A 1 174 ? -1.756 2.109 6.959 1.00 92.25 174 MET A N 1
ATOM 1362 C CA . MET A 1 174 ? -1.744 1.830 8.396 1.00 92.25 174 MET A CA 1
ATOM 1363 C C . MET A 1 174 ? -3.090 1.266 8.907 1.00 92.25 174 MET A C 1
ATOM 1365 O O . MET A 1 174 ? -3.056 0.216 9.554 1.00 92.25 174 MET A O 1
ATOM 1369 N N . PRO A 1 175 ? -4.272 1.836 8.572 1.00 88.06 175 PRO A N 1
ATOM 1370 C CA . PRO A 1 175 ? -5.570 1.222 8.879 1.00 88.06 175 PRO A CA 1
ATOM 1371 C C . PRO A 1 175 ? -5.782 -0.169 8.266 1.00 88.06 175 PRO A C 1
ATOM 1373 O O . PRO A 1 175 ? -6.547 -0.964 8.805 1.00 88.06 175 PRO A O 1
ATOM 1376 N N . LEU A 1 176 ? -5.111 -0.474 7.150 1.00 89.88 176 LEU A N 1
ATOM 1377 C CA . LEU A 1 176 ? -5.189 -1.771 6.466 1.00 89.88 176 LEU A CA 1
ATOM 1378 C C . LEU A 1 176 ? -4.310 -2.843 7.131 1.00 89.88 176 LEU A C 1
ATOM 1380 O O . LEU A 1 176 ? -4.377 -4.007 6.740 1.00 89.88 176 LEU A O 1
ATOM 1384 N N . ILE A 1 177 ? -3.492 -2.466 8.127 1.00 90.62 177 ILE A N 1
ATOM 1385 C CA . ILE A 1 177 ? -2.526 -3.344 8.809 1.00 90.62 177 ILE A CA 1
ATOM 1386 C C . ILE A 1 177 ? -1.639 -4.052 7.775 1.00 90.62 177 ILE A C 1
ATOM 1388 O O . ILE A 1 177 ? -1.386 -5.258 7.827 1.00 90.62 177 ILE A O 1
ATOM 1392 N N . TYR A 1 178 ? -1.191 -3.293 6.777 1.00 87.31 178 TYR A N 1
ATOM 1393 C CA . TYR A 1 178 ? -0.475 -3.850 5.645 1.00 87.31 178 TYR A CA 1
ATOM 1394 C C . TYR A 1 178 ? 0.739 -2.982 5.299 1.00 87.31 178 TYR A C 1
ATOM 1396 O O . TYR A 1 178 ? 0.602 -1.769 5.201 1.00 87.31 178 TYR A O 1
ATOM 1404 N N . PRO A 1 179 ? 1.958 -3.540 5.168 1.00 90.56 179 PRO A N 1
ATOM 1405 C CA . PRO A 1 179 ? 3.146 -2.715 4.997 1.00 90.56 179 PRO A CA 1
ATOM 1406 C C . PRO A 1 179 ? 3.209 -2.154 3.568 1.00 90.56 179 PRO A C 1
ATOM 1408 O O . PRO A 1 179 ? 3.385 -2.903 2.605 1.00 90.56 179 PRO A O 1
ATOM 1411 N N . TYR A 1 180 ? 3.096 -0.827 3.457 1.00 91.44 180 TYR A N 1
ATOM 1412 C CA . TYR A 1 180 ? 3.084 -0.087 2.191 1.00 91.44 180 TYR A CA 1
ATOM 1413 C C . TYR A 1 180 ? 4.317 -0.360 1.325 1.00 91.44 180 TYR A C 1
ATOM 1415 O O . TYR A 1 180 ? 4.185 -0.757 0.174 1.00 91.44 180 TYR A O 1
ATOM 1423 N N . GLU A 1 181 ? 5.519 -0.225 1.888 1.00 91.44 181 GLU A N 1
ATOM 1424 C CA . GLU A 1 181 ? 6.779 -0.343 1.143 1.00 91.44 181 GLU A CA 1
ATOM 1425 C C . GLU A 1 181 ? 6.958 -1.709 0.440 1.00 91.44 181 GLU A C 1
ATOM 1427 O O . GLU A 1 181 ? 7.098 -1.742 -0.785 1.00 91.44 181 GLU A O 1
ATOM 1432 N N . PRO A 1 182 ? 6.884 -2.869 1.135 1.00 91.44 182 PRO A N 1
ATOM 1433 C CA . PRO A 1 182 ? 6.917 -4.178 0.481 1.00 91.44 182 PRO A CA 1
ATOM 1434 C C . PRO A 1 182 ? 5.824 -4.374 -0.568 1.00 91.44 182 PRO A C 1
ATOM 1436 O O . PRO A 1 182 ? 6.056 -5.052 -1.574 1.00 91.44 182 PRO A O 1
ATOM 1439 N N . TRP A 1 183 ? 4.632 -3.823 -0.324 1.00 91.56 183 TRP A N 1
ATOM 1440 C CA . TRP A 1 183 ? 3.537 -3.906 -1.277 1.00 91.56 183 TRP A CA 1
ATOM 1441 C C . TRP A 1 183 ? 3.834 -3.095 -2.537 1.00 91.56 183 TRP A C 1
ATOM 1443 O O . TRP A 1 183 ? 3.764 -3.668 -3.623 1.00 91.56 183 TRP A O 1
ATOM 1453 N N . ARG A 1 184 ? 4.275 -1.838 -2.402 1.00 90.19 184 ARG A N 1
ATOM 1454 C CA . ARG A 1 184 ? 4.702 -0.972 -3.509 1.00 90.19 184 ARG A CA 1
ATOM 1455 C C . ARG A 1 184 ? 5.725 -1.675 -4.396 1.00 90.19 184 ARG A C 1
ATOM 1457 O O . ARG A 1 184 ? 5.507 -1.797 -5.593 1.00 90.19 184 ARG A O 1
ATOM 1464 N N . PHE A 1 185 ? 6.784 -2.250 -3.821 1.00 88.75 185 PHE A N 1
ATOM 1465 C CA . PHE A 1 185 ? 7.795 -2.970 -4.611 1.00 88.75 185 PHE A CA 1
ATOM 1466 C C . PHE A 1 185 ? 7.229 -4.173 -5.378 1.00 88.75 185 PHE A C 1
ATOM 1468 O O . PHE A 1 185 ? 7.621 -4.433 -6.521 1.00 88.75 185 PHE A O 1
ATOM 1475 N N . LYS A 1 186 ? 6.331 -4.950 -4.753 1.00 84.56 186 LYS A N 1
ATOM 1476 C CA . LYS A 1 186 ? 5.669 -6.083 -5.421 1.00 84.56 186 LYS A CA 1
ATOM 1477 C C . LYS A 1 186 ? 4.742 -5.591 -6.538 1.00 84.56 186 LYS A C 1
ATOM 1479 O O . LYS A 1 186 ? 4.723 -6.202 -7.607 1.00 84.56 186 LYS A O 1
ATOM 1484 N N . HIS A 1 187 ? 4.025 -4.500 -6.296 1.00 88.56 187 HIS A N 1
ATOM 1485 C CA . HIS A 1 187 ? 3.076 -3.879 -7.214 1.00 88.56 187 HIS A CA 1
ATOM 1486 C C . HIS A 1 187 ? 3.762 -3.255 -8.433 1.00 88.56 187 HIS A C 1
ATOM 1488 O O . HIS A 1 187 ? 3.420 -3.588 -9.566 1.00 88.56 187 HIS A O 1
ATOM 1494 N N . ASP A 1 188 ? 4.829 -2.484 -8.228 1.00 86.31 188 ASP A N 1
ATOM 1495 C CA . ASP A 1 188 ? 5.662 -1.927 -9.301 1.00 86.31 188 ASP A CA 1
ATOM 1496 C C . ASP A 1 188 ? 6.203 -3.036 -10.210 1.00 86.31 188 ASP A C 1
ATOM 1498 O O . ASP A 1 188 ? 6.172 -2.947 -11.439 1.00 86.31 188 ASP A O 1
ATOM 1502 N N . ARG A 1 189 ? 6.665 -4.141 -9.609 1.00 83.69 189 ARG A N 1
ATOM 1503 C CA . ARG A 1 189 ? 7.161 -5.307 -10.350 1.00 83.69 189 ARG A CA 1
ATOM 1504 C C . ARG A 1 189 ? 6.042 -6.052 -11.081 1.00 83.69 189 ARG A C 1
ATOM 1506 O O . ARG A 1 189 ? 6.313 -6.631 -12.135 1.00 83.69 189 ARG A O 1
ATOM 1513 N N . HIS A 1 190 ? 4.828 -6.070 -10.530 1.00 82.31 190 HIS A N 1
ATOM 1514 C CA . HIS A 1 190 ? 3.648 -6.595 -11.210 1.00 82.31 190 HIS A CA 1
ATOM 1515 C C . HIS A 1 190 ? 3.360 -5.766 -12.464 1.00 82.31 190 HIS A C 1
ATOM 1517 O O . HIS A 1 190 ? 3.352 -6.343 -13.549 1.00 82.31 190 HIS A O 1
ATOM 1523 N N . HIS A 1 191 ? 3.253 -4.439 -12.338 1.00 84.12 191 HIS A N 1
ATOM 1524 C CA . HIS A 1 191 ? 2.997 -3.527 -13.456 1.00 84.12 191 HIS A CA 1
ATOM 1525 C C . HIS A 1 191 ? 4.093 -3.560 -14.527 1.00 84.12 191 HIS A C 1
ATOM 1527 O O . HIS A 1 191 ? 3.781 -3.707 -15.710 1.00 84.12 191 HIS A O 1
ATOM 1533 N N . ALA A 1 192 ? 5.367 -3.550 -14.126 1.00 80.06 192 ALA A N 1
ATOM 1534 C CA . ALA A 1 192 ? 6.508 -3.616 -15.044 1.00 80.06 192 ALA A CA 1
ATOM 1535 C C . ALA A 1 192 ? 6.587 -4.923 -15.853 1.00 80.06 192 ALA A C 1
ATOM 1537 O O . ALA A 1 192 ? 7.277 -4.986 -16.868 1.00 80.06 192 ALA A O 1
ATOM 1538 N N . LYS A 1 193 ? 5.932 -5.990 -15.385 1.00 71.88 193 LYS A N 1
ATOM 1539 C CA . LYS A 1 193 ? 5.947 -7.312 -16.024 1.00 71.88 193 LYS A CA 1
ATOM 1540 C C . LYS A 1 193 ? 4.545 -7.812 -16.321 1.00 71.88 193 LYS A C 1
ATOM 1542 O O . LYS A 1 193 ? 4.344 -9.024 -16.375 1.00 71.88 193 LYS A O 1
ATOM 1547 N N . THR A 1 194 ? 3.577 -6.915 -16.479 1.00 62.12 194 THR A N 1
ATOM 1548 C CA . THR A 1 194 ? 2.228 -7.293 -16.906 1.00 62.12 194 THR A CA 1
ATOM 1549 C C . THR A 1 194 ? 2.313 -8.067 -18.223 1.00 62.12 194 THR A C 1
ATOM 1551 O O . THR A 1 194 ? 3.151 -7.784 -19.075 1.00 62.12 194 THR A O 1
ATOM 1554 N N . ASN A 1 195 ? 1.501 -9.115 -18.356 1.00 61.75 195 ASN A N 1
ATOM 1555 C CA . ASN A 1 195 ? 1.406 -9.950 -19.559 1.00 61.75 195 ASN A CA 1
ATOM 1556 C C . ASN A 1 195 ? 2.650 -10.792 -19.947 1.00 61.75 195 ASN A C 1
ATOM 1558 O O . ASN A 1 195 ? 2.661 -11.455 -20.980 1.00 61.75 195 ASN A O 1
ATOM 1562 N N . MET A 1 196 ? 3.691 -10.849 -19.113 1.00 58.44 196 MET A N 1
ATOM 1563 C CA . MET A 1 196 ? 4.802 -11.792 -19.286 1.00 58.44 196 MET A CA 1
ATOM 1564 C C . MET A 1 196 ? 4.487 -13.135 -18.617 1.00 58.44 196 MET A C 1
ATOM 1566 O O . MET A 1 196 ? 4.869 -13.356 -17.471 1.00 58.44 196 MET A O 1
ATOM 1570 N N . LEU A 1 197 ? 3.877 -14.086 -19.327 1.00 55.16 197 LEU A N 1
ATOM 1571 C CA . LEU A 1 197 ? 3.462 -15.393 -18.772 1.00 55.16 197 LEU A CA 1
ATOM 1572 C C . LEU A 1 197 ? 4.547 -16.129 -17.951 1.00 55.16 197 LEU A C 1
ATOM 1574 O O . LEU A 1 197 ? 4.239 -16.822 -16.985 1.00 55.16 197 LEU A O 1
ATOM 1578 N N . LYS A 1 198 ? 5.834 -15.939 -18.274 1.00 54.81 198 LYS A N 1
ATOM 1579 C CA . LYS A 1 198 ? 6.963 -16.542 -17.537 1.00 54.81 198 LYS A CA 1
ATOM 1580 C C . LYS A 1 198 ? 7.420 -15.751 -16.301 1.00 54.81 198 LYS A C 1
ATOM 1582 O O . LYS A 1 198 ? 8.121 -16.306 -15.458 1.00 54.81 198 LYS A O 1
ATOM 1587 N N . THR A 1 199 ? 7.039 -14.478 -16.168 1.00 52.03 199 THR A N 1
ATOM 1588 C CA . THR A 1 199 ? 7.596 -13.562 -15.155 1.00 52.03 199 THR A CA 1
ATOM 1589 C C . THR A 1 199 ? 6.553 -12.773 -14.350 1.00 52.03 199 THR A C 1
ATOM 1591 O O . THR A 1 199 ? 6.894 -12.298 -13.270 1.00 52.03 199 THR A O 1
ATOM 1594 N N . THR A 1 200 ? 5.291 -12.676 -14.787 1.00 46.09 200 THR A N 1
ATOM 1595 C CA . THR A 1 200 ? 4.180 -12.011 -14.055 1.00 46.09 200 THR A CA 1
ATOM 1596 C C . THR A 1 200 ? 3.705 -12.806 -12.832 1.00 46.09 200 THR A C 1
ATOM 1598 O O . THR A 1 200 ? 2.999 -12.298 -11.966 1.00 46.09 200 THR A O 1
ATOM 1601 N N . CYS A 1 201 ? 4.160 -14.048 -12.723 1.00 43.66 201 CYS A N 1
ATOM 1602 C CA . CYS A 1 201 ? 3.900 -15.047 -11.689 1.00 43.66 201 CYS A CA 1
ATOM 1603 C C . CYS A 1 201 ? 4.407 -14.682 -10.266 1.00 43.66 201 CYS A C 1
ATOM 1605 O O . CYS A 1 201 ? 4.771 -15.556 -9.487 1.00 43.66 201 CYS A O 1
ATOM 1607 N N . ILE A 1 202 ? 4.484 -13.405 -9.889 1.00 43.94 202 ILE A N 1
ATOM 1608 C CA . ILE A 1 202 ? 5.086 -12.968 -8.612 1.00 43.94 202 ILE A CA 1
ATOM 1609 C C . ILE A 1 202 ? 4.031 -12.803 -7.520 1.00 43.94 202 ILE A C 1
ATOM 1611 O O . ILE A 1 202 ? 4.350 -12.928 -6.342 1.00 43.94 202 ILE A O 1
ATOM 1615 N N . MET A 1 203 ? 2.769 -12.610 -7.906 1.00 44.34 203 MET A N 1
ATOM 1616 C CA . MET A 1 203 ? 1.651 -12.667 -6.968 1.00 44.34 203 MET A CA 1
ATOM 1617 C C . MET A 1 203 ? 1.201 -14.116 -6.701 1.00 44.34 203 MET A C 1
ATOM 1619 O O . MET A 1 203 ? 0.635 -14.381 -5.648 1.00 44.34 203 MET A O 1
ATOM 1623 N N . HIS A 1 204 ? 1.462 -15.059 -7.625 1.00 49.03 204 HIS A N 1
ATOM 1624 C CA . HIS A 1 204 ? 0.832 -16.389 -7.578 1.00 49.03 204 HIS A CA 1
ATOM 1625 C C . HIS A 1 204 ? 1.677 -17.599 -8.018 1.00 49.03 204 HIS A C 1
ATOM 1627 O O . HIS A 1 204 ? 1.154 -18.707 -8.054 1.00 49.03 204 HIS A O 1
ATOM 1633 N N . CYS A 1 205 ? 2.973 -17.457 -8.304 1.00 37.56 205 CYS A N 1
ATOM 1634 C CA . CYS A 1 205 ? 3.829 -18.617 -8.568 1.00 37.56 205 CYS A CA 1
ATOM 1635 C C . CYS A 1 205 ? 5.105 -18.509 -7.739 1.00 37.56 205 CYS A C 1
ATOM 1637 O O . CYS A 1 205 ? 6.189 -18.159 -8.213 1.00 37.56 205 CYS A O 1
ATOM 1639 N N . THR A 1 206 ? 4.987 -18.874 -6.467 1.00 41.78 206 THR A N 1
ATOM 1640 C CA . THR A 1 206 ? 6.125 -19.451 -5.765 1.00 41.78 206 THR A CA 1
ATOM 1641 C C . THR A 1 206 ? 6.506 -20.714 -6.528 1.00 41.78 206 THR A C 1
ATOM 1643 O O . THR A 1 206 ? 5.849 -21.749 -6.443 1.00 41.78 206 THR A O 1
ATOM 1646 N N . ARG A 1 207 ? 7.568 -20.630 -7.340 1.00 40.12 207 ARG A N 1
ATOM 1647 C CA . ARG A 1 207 ? 8.243 -21.827 -7.836 1.00 40.12 207 ARG A CA 1
ATOM 1648 C C . ARG A 1 207 ? 8.570 -22.663 -6.603 1.00 40.12 207 ARG A C 1
ATOM 1650 O O . ARG A 1 207 ? 9.313 -22.225 -5.729 1.00 40.12 207 ARG A O 1
ATOM 1657 N N . HIS A 1 208 ? 7.904 -23.804 -6.533 1.00 41.84 208 HIS A N 1
ATOM 1658 C CA . HIS A 1 208 ? 7.800 -24.692 -5.392 1.00 41.84 208 HIS A CA 1
ATOM 1659 C C . HIS A 1 208 ? 9.192 -25.054 -4.852 1.00 41.84 208 HIS A C 1
ATOM 1661 O O . HIS A 1 208 ? 9.866 -25.928 -5.389 1.00 41.84 208 HIS A O 1
ATOM 1667 N N . ASN A 1 209 ? 9.638 -24.356 -3.805 1.00 43.31 209 ASN A N 1
ATOM 1668 C CA . ASN A 1 209 ? 10.757 -24.785 -2.973 1.00 43.31 209 ASN A CA 1
ATOM 1669 C C . ASN A 1 209 ? 10.486 -24.409 -1.504 1.00 43.31 209 ASN A C 1
ATOM 1671 O O . ASN A 1 209 ? 11.018 -23.450 -0.953 1.00 43.31 209 ASN A O 1
ATOM 1675 N N . GLY A 1 210 ? 9.570 -25.158 -0.891 1.00 48.16 210 GLY A N 1
ATOM 1676 C CA . GLY A 1 210 ? 9.636 -25.566 0.516 1.00 48.16 210 GLY A CA 1
ATOM 1677 C C . GLY A 1 210 ? 9.302 -24.581 1.643 1.00 48.16 210 GLY A C 1
ATOM 1678 O O . GLY A 1 210 ? 8.846 -25.060 2.671 1.00 48.16 210 GLY A O 1
ATOM 1679 N N . ASN A 1 211 ? 9.468 -23.261 1.513 1.00 47.34 211 ASN A N 1
ATOM 1680 C CA . ASN A 1 211 ? 9.306 -22.343 2.658 1.00 47.34 211 ASN A CA 1
ATOM 1681 C C . ASN A 1 211 ? 8.536 -21.065 2.291 1.00 47.34 211 ASN A C 1
ATOM 1683 O O . ASN A 1 211 ? 9.124 -20.045 1.942 1.00 47.34 211 ASN A O 1
ATOM 1687 N N . ILE A 1 212 ? 7.203 -21.110 2.391 1.00 56.78 212 ILE A N 1
ATOM 1688 C CA . ILE A 1 212 ? 6.352 -19.912 2.303 1.00 56.78 212 ILE A CA 1
ATOM 1689 C C . ILE A 1 212 ? 6.418 -19.180 3.650 1.00 56.78 212 ILE A C 1
ATOM 1691 O O . ILE A 1 212 ? 6.068 -19.756 4.684 1.00 56.78 212 ILE A O 1
ATOM 1695 N N . HIS A 1 213 ? 6.856 -17.919 3.635 1.00 61.19 213 HIS A N 1
ATOM 1696 C CA . HIS A 1 213 ? 6.917 -17.062 4.820 1.00 61.19 213 HIS A CA 1
ATOM 1697 C C . HIS A 1 213 ? 5.500 -16.851 5.387 1.00 61.19 213 HIS A C 1
ATOM 1699 O O . HIS A 1 213 ? 4.545 -16.695 4.627 1.00 61.19 213 HIS A O 1
ATOM 1705 N N . VAL A 1 214 ? 5.335 -16.819 6.716 1.00 61.03 214 VAL A N 1
ATOM 1706 C CA . VAL A 1 214 ? 4.014 -16.684 7.380 1.00 61.03 214 VAL A CA 1
ATOM 1707 C C . VAL A 1 214 ? 3.218 -15.485 6.849 1.00 61.03 214 VAL A C 1
ATOM 1709 O O . VAL A 1 214 ? 2.008 -15.574 6.672 1.00 61.03 214 VAL A O 1
ATOM 1712 N N . MET A 1 215 ? 3.912 -14.399 6.508 1.00 55.59 215 MET A N 1
ATOM 1713 C CA . MET A 1 215 ? 3.299 -13.193 5.948 1.00 55.59 215 MET A CA 1
ATOM 1714 C C . MET A 1 215 ? 2.723 -13.407 4.547 1.00 55.59 215 MET A C 1
ATOM 1716 O O . ME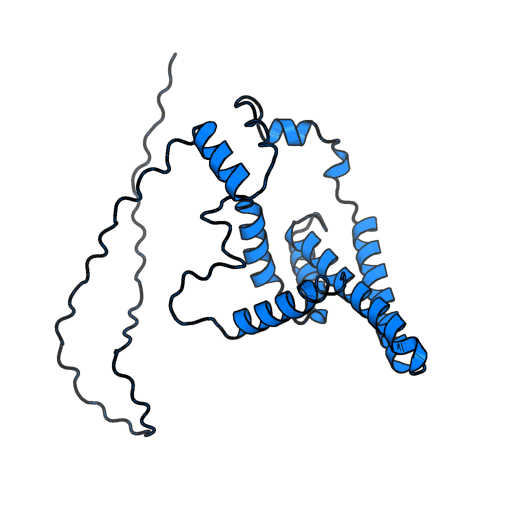T A 1 215 ? 1.652 -12.887 4.263 1.00 55.59 215 MET A O 1
ATOM 1720 N N . ASP A 1 216 ? 3.361 -14.217 3.697 1.00 57.31 216 ASP A N 1
ATOM 1721 C CA . ASP A 1 216 ? 2.803 -14.549 2.382 1.00 57.31 216 ASP A CA 1
ATOM 1722 C C . ASP A 1 216 ? 1.562 -15.446 2.527 1.00 57.31 216 ASP A C 1
ATOM 1724 O O . ASP A 1 216 ? 0.608 -15.288 1.771 1.00 57.31 216 ASP A O 1
ATOM 1728 N N . LYS A 1 217 ? 1.514 -16.328 3.542 1.00 53.12 217 LYS A N 1
ATOM 1729 C CA . LYS A 1 217 ? 0.293 -17.092 3.859 1.00 53.12 217 LYS A CA 1
ATOM 1730 C C . LYS A 1 217 ? -0.840 -16.181 4.320 1.00 53.12 217 LYS A C 1
ATOM 1732 O O . LYS A 1 217 ? -1.940 -16.293 3.794 1.00 53.12 217 LYS A O 1
ATOM 1737 N N . ILE A 1 218 ? -0.583 -15.282 5.272 1.00 63.59 218 ILE A N 1
ATOM 1738 C CA . ILE A 1 218 ? -1.588 -14.319 5.758 1.00 63.59 218 ILE A CA 1
ATOM 1739 C C . ILE A 1 218 ? -2.100 -13.464 4.595 1.00 63.59 218 ILE A C 1
ATOM 1741 O O . ILE A 1 218 ? -3.305 -13.272 4.449 1.00 63.59 218 ILE A O 1
ATOM 1745 N N . LEU A 1 219 ? -1.194 -13.022 3.723 1.00 58.03 219 LEU A N 1
ATOM 1746 C CA . LEU A 1 219 ? -1.543 -12.218 2.563 1.00 58.03 219 LEU A CA 1
ATOM 1747 C C . LEU A 1 219 ? -2.417 -12.981 1.560 1.00 58.03 219 LEU A C 1
ATOM 1749 O O . LEU A 1 219 ? -3.405 -12.433 1.075 1.00 58.03 219 LEU A O 1
ATOM 1753 N N . LEU A 1 220 ? -2.095 -14.250 1.298 1.00 57.09 220 LEU A N 1
ATOM 1754 C CA . LEU A 1 220 ? -2.916 -15.141 0.476 1.00 57.09 220 LEU A CA 1
ATOM 1755 C C . LEU A 1 220 ? -4.296 -15.379 1.101 1.00 57.09 220 LEU A C 1
ATOM 1757 O O . LEU A 1 220 ? -5.290 -15.336 0.385 1.00 57.09 220 LEU A O 1
ATOM 1761 N N . PHE A 1 221 ? -4.386 -15.572 2.421 1.00 56.16 221 PHE A N 1
ATOM 1762 C CA . PHE A 1 221 ? -5.671 -15.741 3.110 1.00 56.16 221 PHE A CA 1
ATOM 1763 C C . PHE A 1 221 ? -6.551 -14.488 3.033 1.00 56.16 221 PHE A C 1
ATOM 1765 O O . PHE A 1 221 ? -7.757 -14.614 2.828 1.00 56.16 221 PHE A O 1
ATOM 1772 N N . LEU A 1 222 ? -5.971 -13.289 3.136 1.00 53.84 222 LEU A N 1
ATOM 1773 C CA . LEU A 1 222 ? -6.714 -12.033 2.989 1.00 53.84 222 LEU A CA 1
ATOM 1774 C C . LEU A 1 222 ? -7.176 -11.811 1.539 1.00 53.84 222 LEU A C 1
ATOM 1776 O O . LEU A 1 222 ? -8.345 -11.497 1.317 1.00 53.84 222 LEU A O 1
ATOM 1780 N N . TYR A 1 223 ? -6.310 -12.058 0.549 1.00 54.16 223 TYR A N 1
ATOM 1781 C CA . TYR A 1 223 ? -6.664 -11.933 -0.873 1.00 54.16 223 TYR A CA 1
ATOM 1782 C C . TYR A 1 223 ? -7.716 -12.965 -1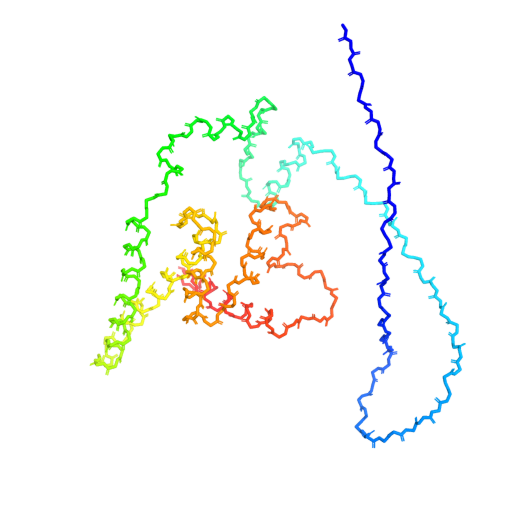.313 1.00 54.16 223 TYR A C 1
ATOM 1784 O O . TYR A 1 223 ? -8.692 -12.618 -1.980 1.00 54.16 223 TYR A O 1
ATOM 1792 N N . HIS A 1 224 ? -7.565 -14.229 -0.906 1.00 55.28 224 HIS A N 1
ATOM 1793 C CA . HIS A 1 224 ? -8.502 -15.302 -1.252 1.00 55.28 224 HIS A CA 1
ATOM 1794 C C . HIS A 1 224 ? -9.808 -15.211 -0.434 1.00 55.28 224 HIS A C 1
ATOM 1796 O O . HIS A 1 224 ? -10.864 -15.635 -0.903 1.00 55.28 224 HIS A O 1
ATOM 1802 N N . GLY A 1 225 ? -9.773 -14.620 0.765 1.00 46.94 225 GLY A N 1
ATOM 1803 C CA . GLY A 1 225 ? -10.955 -14.375 1.595 1.00 46.94 225 GLY A CA 1
ATOM 1804 C C . GLY A 1 225 ? -11.839 -13.230 1.090 1.00 46.94 225 GLY A C 1
ATOM 1805 O O . GLY A 1 225 ? -13.063 -13.356 1.136 1.00 46.94 225 GLY A O 1
ATOM 1806 N N . LEU A 1 226 ? -11.244 -12.146 0.570 1.00 44.94 226 LEU A N 1
ATOM 1807 C CA . LEU A 1 226 ? -11.997 -10.999 0.042 1.00 44.94 226 LEU A CA 1
ATOM 1808 C C . LEU A 1 226 ? -12.462 -11.177 -1.412 1.00 44.94 226 LEU A C 1
ATOM 1810 O O . LEU A 1 226 ? -13.533 -10.681 -1.750 1.00 44.94 226 LEU A O 1
ATOM 1814 N N . PHE A 1 227 ? -11.705 -11.870 -2.274 1.00 50.78 227 PHE A N 1
ATOM 1815 C CA . PHE A 1 227 ? -11.998 -11.880 -3.719 1.00 50.78 227 PHE A CA 1
ATOM 1816 C C . PHE A 1 227 ? -12.686 -13.157 -4.230 1.00 50.78 227 PHE A C 1
ATOM 1818 O O . PHE A 1 227 ? -13.391 -13.118 -5.234 1.00 50.78 227 PHE A O 1
ATOM 1825 N N . THR A 1 228 ? -12.557 -14.290 -3.532 1.00 47.22 228 THR A N 1
ATOM 1826 C CA . THR A 1 228 ? -13.119 -15.576 -4.007 1.00 47.22 228 THR A CA 1
ATOM 1827 C C . THR A 1 228 ? -14.541 -15.841 -3.514 1.00 47.22 228 THR A C 1
ATOM 1829 O O . THR A 1 228 ? -15.201 -16.753 -4.004 1.00 47.22 228 THR A O 1
ATOM 1832 N N . ARG A 1 229 ? -15.065 -15.025 -2.590 1.00 44.03 229 ARG A N 1
ATOM 1833 C CA . ARG A 1 229 ? -16.434 -15.184 -2.070 1.00 44.03 229 ARG A CA 1
ATOM 1834 C C . ARG A 1 229 ? -17.519 -14.543 -2.950 1.00 44.03 229 ARG A C 1
ATOM 1836 O O . ARG A 1 229 ? -18.693 -14.726 -2.658 1.00 44.03 229 ARG A O 1
ATOM 1843 N N . SER A 1 230 ? -17.156 -13.848 -4.035 1.00 45.81 230 SER A N 1
ATOM 1844 C CA . SER A 1 230 ? -18.113 -13.214 -4.963 1.00 45.81 230 SER A CA 1
ATOM 1845 C C . SER A 1 230 ? -18.491 -14.065 -6.186 1.00 45.81 230 SER A C 1
ATOM 1847 O O . SER A 1 230 ? -19.355 -13.659 -6.957 1.00 45.81 230 SER A O 1
ATOM 1849 N N . LYS A 1 231 ? -17.902 -15.259 -6.374 1.00 47.22 231 LYS A N 1
ATOM 1850 C CA . LYS A 1 231 ? -18.182 -16.134 -7.535 1.00 47.22 231 LYS A CA 1
ATOM 1851 C C . LYS A 1 231 ? -19.007 -17.392 -7.232 1.00 47.22 231 LYS A C 1
ATOM 1853 O O . LYS A 1 231 ? -19.043 -18.293 -8.061 1.00 47.22 231 LYS A O 1
ATOM 1858 N N . GLN A 1 232 ? -19.699 -17.459 -6.091 1.00 43.94 232 GLN A N 1
ATOM 1859 C CA . GLN A 1 232 ? -20.420 -18.676 -5.673 1.00 43.94 232 GLN A CA 1
ATOM 1860 C C . GLN A 1 232 ? -21.940 -18.512 -5.491 1.00 43.94 232 GLN A C 1
ATOM 1862 O O . GLN A 1 232 ? -22.575 -19.325 -4.829 1.00 43.94 232 GLN A O 1
ATOM 1867 N N . THR A 1 233 ? -22.535 -17.500 -6.126 1.00 41.28 233 THR A N 1
ATOM 1868 C CA . THR A 1 233 ? -23.990 -17.259 -6.134 1.00 41.28 233 THR A CA 1
ATOM 1869 C C . THR A 1 233 ? -24.487 -16.919 -7.536 1.00 41.28 233 THR A C 1
ATOM 1871 O O . THR A 1 233 ? -24.876 -15.788 -7.774 1.00 41.28 233 THR A O 1
ATOM 1874 N N . TYR A 1 234 ? -24.445 -17.886 -8.455 1.00 40.22 234 TYR A N 1
ATOM 1875 C CA . TYR A 1 234 ? -25.355 -17.986 -9.606 1.00 40.22 234 TYR A CA 1
ATOM 1876 C C . TYR A 1 234 ? -25.486 -19.477 -9.954 1.00 40.22 234 TYR A C 1
ATOM 1878 O O . TYR A 1 234 ? -24.590 -20.062 -10.562 1.00 40.22 234 TYR A O 1
ATOM 1886 N N . THR A 1 235 ? -26.550 -20.092 -9.440 1.00 37.66 235 THR A N 1
ATOM 1887 C CA . THR A 1 235 ? -27.201 -21.281 -10.016 1.00 37.66 235 THR A CA 1
ATOM 1888 C C . THR A 1 235 ? -27.953 -20.900 -11.276 1.00 37.66 235 THR A C 1
ATOM 1890 O O . THR A 1 235 ? -28.516 -19.780 -11.264 1.00 37.66 235 THR A O 1
#

Radius of gyration: 26.63 Å; chains: 1; bounding box: 66×56×68 Å

Organism: Glycine max (NCBI:txid3847)

Foldseek 3Di:
DDDDDDDDDDDDDDDDDDDDDDDPDDDDDDDDDDDDDDDDDDDDDDDPPDPPPDDPDPPPDPVVVVVVCVVVPHPDDPDDPDPPDDPVNVVVVDDCVVQDADLVVLVVLVVCLVVQLVVLVVCCVPPDPVCNVVSVVSNVVSLVSLVVSLVCLLVVRRDPDVVVSVVSNQVSCVVVVDGSPVVSVLVVQLVVCPPVPVRNCSLPDPPDDDDDDVVNVVVCCVCCVPPVVVPPPDD